Protein AF-0000000069581611 (afdb_homodimer)

Secondary structure (DSSP, 8-state):
--HHHHHHHHHHHHHHHHHHHHHHS-HHHHHHHHHHHHHHHHHHHHHHHHHHHHS---HHHHHHHHHHHHHHHHHHHHHHHGGGTSS-HHHHT-HHHHHHHHHHHHHHHHHHHHHHHHHHH--/--HHHHHHHHHHHHHHHHHHHHHHS-HHHHHHHHHHHHHHHHHHHHHHHHHHHHS---HHHHHHHHHHHHHHHHHHHHHHHGGGTSS-HHHHT-HHHHHHHHHHHHHHHHHHHHHHHHHHHT-

pLDDT: mean 90.01, std 9.22, range [54.91, 97.5]

InterPro domains:
  IPR014772 Mammalian uncoordinated homology 13, domain 2 [PS51259] (4-118)

Nearest PDB structures (foldseek):
  5k7v-assembly1_B  TM=4.527E-01  e=2.087E+00  synthetic construct
  2lk4-assembly1_A  TM=3.881E-01  e=4.281E+00  Homo sapiens
  3u3f-assembly2_B  TM=3.923E-01  e=9.279E+00  Homo sapiens
  5k7v-assembly1_B  TM=4.530E-01  e=2.087E+00  synthetic construct
  2lk4-assembly1_A  TM=3.880E-01  e=4.281E+00  Homo sapiens

Solvent-accessible surf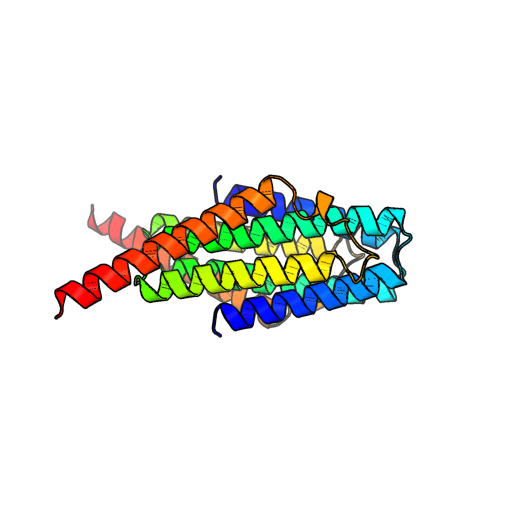ace area (backbone atoms only — not comparable to full-atom values): 13534 Å² total; per-residue (Å²): 132,57,72,64,56,54,51,51,53,47,51,52,49,51,48,54,42,49,51,53,41,63,76,53,37,57,72,71,59,37,53,53,43,49,52,52,50,49,52,49,51,54,49,49,53,54,51,54,52,50,54,56,70,73,24,91,58,56,70,66,60,49,48,53,49,44,50,48,50,52,50,47,53,54,51,50,52,51,58,48,22,44,94,75,76,43,54,50,69,70,67,62,59,28,71,69,48,47,50,52,53,48,52,42,53,50,51,49,53,52,51,53,50,50,54,50,52,51,55,55,67,73,96,132,57,74,63,57,55,51,51,51,48,50,52,48,51,48,52,42,51,51,53,39,62,76,55,36,56,71,72,59,38,53,53,43,50,51,51,50,48,52,49,52,53,49,49,56,52,51,55,51,49,54,56,71,72,26,89,58,56,69,67,59,50,49,52,50,43,50,46,50,54,52,46,53,54,50,50,52,51,57,48,21,44,95,76,76,44,54,51,67,70,65,62,60,30,71,69,49,48,50,51,53,49,52,42,52,50,50,50,53,52,50,51,50,51,53,50,54,51,55,56,65,74,95

Organism: Araneus ventricosus (NCBI:txid182803)

Structure (mmCIF, N/CA/C/O backbone):
data_AF-0000000069581611-model_v1
#
loop_
_entity.id
_entity.type
_entity.pdbx_description
1 polymer 'MHD2 domain-containing protein'
#
loop_
_atom_site.group_PDB
_atom_site.id
_atom_site.type_symbol
_atom_site.label_atom_id
_atom_site.label_alt_id
_atom_site.label_comp_id
_atom_site.label_asym_id
_atom_site.label_entity_id
_atom_site.label_seq_id
_atom_site.pdbx_PDB_ins_code
_atom_site.Cartn_x
_atom_site.Cartn_y
_atom_site.Cartn_z
_atom_site.occupancy
_atom_site.B_iso_or_equiv
_atom_site.auth_seq_id
_atom_site.auth_comp_id
_atom_site.auth_asym_id
_atom_site.auth_atom_id
_atom_site.pdbx_PDB_model_num
ATOM 1 N N . MET A 1 1 ? -4.758 1.227 15.242 1 57.47 1 MET A N 1
ATOM 2 C CA . MET A 1 1 ? -3.424 0.629 15.258 1 57.47 1 MET A CA 1
ATOM 3 C C . MET A 1 1 ? -2.371 1.636 14.805 1 57.47 1 MET A C 1
ATOM 5 O O . MET A 1 1 ? -2.65 2.508 13.984 1 57.47 1 MET A O 1
ATOM 9 N N . SER A 1 2 ? -1.133 1.494 15.453 1 74.81 2 SER A N 1
ATOM 10 C CA . SER A 1 2 ? -0.04 2.387 15.086 1 74.81 2 SER A CA 1
ATOM 11 C C . SER A 1 2 ? 0.41 2.146 13.648 1 74.81 2 SER A C 1
ATOM 13 O O . SER A 1 2 ? 0.177 1.07 13.094 1 74.81 2 SER A O 1
ATOM 15 N N . SER A 1 3 ? 0.816 3.131 12.961 1 77.12 3 SER A N 1
ATOM 16 C CA . SER A 1 3 ? 1.35 3.027 11.602 1 77.12 3 SER A CA 1
ATOM 17 C C . SER A 1 3 ? 2.41 1.938 11.508 1 77.12 3 SER A C 1
ATOM 19 O O . SER A 1 3 ? 2.484 1.221 10.508 1 77.12 3 SER A O 1
ATOM 21 N N . SER A 1 4 ? 3.17 1.689 12.555 1 80.5 4 SER A N 1
ATOM 22 C CA . SER A 1 4 ? 4.234 0.69 12.578 1 80.5 4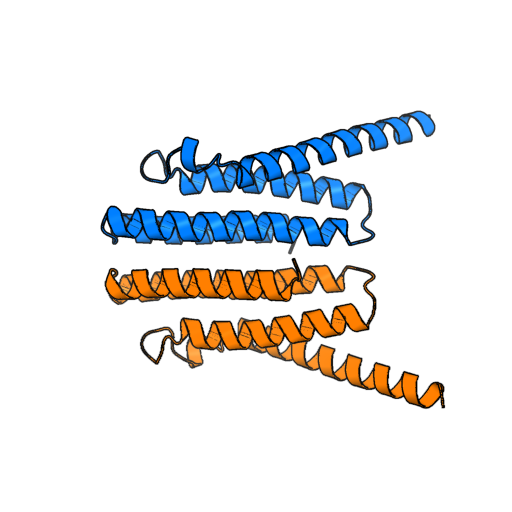 SER A CA 1
ATOM 23 C C . SER A 1 4 ? 3.662 -0.724 12.578 1 80.5 4 SER A C 1
ATOM 25 O O . SER A 1 4 ? 4.215 -1.622 11.938 1 80.5 4 SER A O 1
ATOM 27 N N . THR A 1 5 ? 2.627 -0.857 13.273 1 85.81 5 THR A N 1
ATOM 28 C CA . THR A 1 5 ? 2.014 -2.178 13.344 1 85.81 5 THR A CA 1
ATOM 29 C C . THR A 1 5 ? 1.379 -2.555 12.008 1 85.81 5 THR A C 1
ATOM 31 O O . THR A 1 5 ? 1.479 -3.703 11.57 1 85.81 5 THR A O 1
ATOM 34 N N . VAL A 1 6 ? 0.791 -1.575 11.352 1 89.88 6 VAL A N 1
ATOM 35 C CA . VAL A 1 6 ? 0.156 -1.8 10.055 1 89.88 6 VAL A CA 1
ATOM 36 C C . VAL A 1 6 ? 1.211 -2.199 9.023 1 89.88 6 VAL A C 1
ATOM 38 O O . VAL A 1 6 ? 1.004 -3.133 8.242 1 89.88 6 VAL A O 1
ATOM 41 N N . ILE A 1 7 ? 2.342 -1.558 9.094 1 91.62 7 ILE A N 1
ATOM 42 C CA . ILE A 1 7 ? 3.426 -1.819 8.156 1 91.62 7 ILE A CA 1
ATOM 43 C C . ILE A 1 7 ? 4.016 -3.201 8.414 1 91.62 7 ILE A C 1
ATOM 45 O O . ILE A 1 7 ? 4.305 -3.951 7.48 1 91.62 7 ILE A O 1
ATOM 49 N N . ALA A 1 8 ? 4.191 -3.516 9.68 1 93 8 ALA A N 1
ATOM 50 C CA . ALA A 1 8 ? 4.719 -4.828 10.047 1 93 8 ALA A CA 1
ATOM 51 C C . ALA A 1 8 ? 3.801 -5.945 9.555 1 93 8 ALA A C 1
ATOM 53 O O . ALA A 1 8 ? 4.273 -6.961 9.039 1 93 8 ALA A O 1
ATOM 54 N N . GLU A 1 9 ? 2.527 -5.742 9.742 1 94.12 9 GLU A N 1
ATOM 55 C CA . GLU A 1 9 ? 1.545 -6.715 9.273 1 94.12 9 GLU A CA 1
ATOM 56 C C . GLU A 1 9 ? 1.583 -6.852 7.754 1 94.12 9 GLU A C 1
ATOM 58 O O . GLU A 1 9 ? 1.525 -7.965 7.223 1 94.12 9 GLU A O 1
ATOM 63 N N . ALA A 1 10 ? 1.701 -5.758 7.07 1 95 10 ALA A N 1
ATOM 64 C CA . ALA A 1 10 ? 1.794 -5.77 5.613 1 95 10 ALA A CA 1
ATOM 65 C C . ALA A 1 10 ? 3.035 -6.527 5.148 1 95 10 ALA A C 1
ATOM 67 O O . ALA A 1 10 ? 2.961 -7.352 4.234 1 95 10 ALA A O 1
ATOM 68 N N . CYS A 1 11 ? 4.145 -6.363 5.805 1 94.88 11 CYS A N 1
ATOM 69 C CA . CYS A 1 11 ? 5.387 -7.059 5.48 1 94.88 11 CYS A CA 1
ATOM 70 C C . CYS A 1 11 ? 5.234 -8.562 5.672 1 94.88 11 CYS A C 1
ATOM 72 O O . CYS A 1 11 ? 5.73 -9.344 4.863 1 94.88 11 CYS A O 1
ATOM 74 N N . ALA A 1 12 ? 4.516 -8.898 6.715 1 95.88 12 ALA A N 1
ATOM 75 C CA . ALA A 1 12 ? 4.297 -10.312 6.992 1 95.88 12 ALA A CA 1
ATOM 76 C C . ALA A 1 12 ? 3.469 -10.969 5.891 1 95.88 12 ALA A C 1
ATOM 78 O O . ALA A 1 12 ? 3.742 -12.102 5.488 1 95.88 12 ALA A O 1
ATOM 79 N N . TYR A 1 13 ? 2.477 -10.281 5.449 1 95.56 13 TYR A N 1
ATOM 80 C CA . TYR A 1 13 ? 1.665 -10.797 4.352 1 95.56 13 TYR A CA 1
ATOM 81 C C . TYR A 1 13 ? 2.492 -10.93 3.078 1 95.56 13 TYR A C 1
ATOM 83 O O . TYR A 1 13 ? 2.377 -11.922 2.357 1 95.56 13 TYR A O 1
ATOM 91 N N . ILE A 1 14 ? 3.297 -9.945 2.807 1 97.06 14 ILE A N 1
ATOM 92 C CA . ILE A 1 14 ? 4.141 -9.977 1.618 1 97.06 14 ILE A CA 1
ATOM 93 C C . ILE A 1 14 ? 5.09 -11.172 1.694 1 97.06 14 ILE A C 1
ATOM 95 O O . ILE A 1 14 ? 5.246 -11.914 0.721 1 97.06 14 ILE A O 1
ATOM 99 N N . GLU A 1 15 ? 5.613 -11.328 2.852 1 96 15 GLU A N 1
ATOM 100 C CA . GLU A 1 15 ? 6.535 -12.445 3.039 1 96 15 GLU A CA 1
ATOM 101 C C . GLU A 1 15 ? 5.848 -13.781 2.777 1 96 15 GLU A C 1
ATOM 103 O O . GLU A 1 15 ? 6.422 -14.664 2.139 1 96 15 GLU A O 1
ATOM 108 N N . LYS A 1 16 ? 4.695 -13.977 3.266 1 95.81 16 LYS A N 1
ATOM 109 C CA . LYS A 1 16 ? 3.93 -15.203 3.051 1 95.81 16 LYS A CA 1
ATOM 110 C C . LYS A 1 16 ? 3.617 -15.398 1.569 1 95.81 16 LYS A C 1
ATOM 112 O O . LYS A 1 16 ? 3.729 -16.516 1.051 1 95.81 16 LYS A O 1
ATOM 117 N N . ILE A 1 17 ? 3.234 -14.398 0.906 1 96.62 17 ILE A N 1
ATOM 118 C CA . ILE A 1 17 ? 2.939 -14.445 -0.522 1 96.62 17 ILE A CA 1
ATOM 119 C C . ILE A 1 17 ? 4.184 -14.883 -1.293 1 96.62 17 ILE A C 1
ATOM 121 O O . ILE A 1 17 ? 4.125 -15.812 -2.104 1 96.62 17 ILE A O 1
ATOM 125 N N . LEU A 1 18 ? 5.301 -14.266 -0.97 1 96.12 18 LEU A N 1
ATOM 126 C CA . LEU A 1 18 ? 6.531 -14.555 -1.697 1 96.12 18 LEU A CA 1
ATOM 127 C C . LEU A 1 18 ? 6.977 -15.992 -1.467 1 96.12 18 LEU A C 1
ATOM 129 O O . LEU A 1 18 ? 7.535 -16.625 -2.367 1 96.12 18 LEU A O 1
ATOM 133 N N . GLU A 1 19 ? 6.723 -16.422 -0.279 1 95.44 19 GLU A N 1
ATOM 134 C CA . GLU A 1 19 ? 7.035 -17.828 0.007 1 95.44 19 GLU A CA 1
ATOM 135 C C . GLU A 1 19 ? 6.223 -18.766 -0.879 1 95.44 19 GLU A C 1
ATOM 137 O O . GLU A 1 19 ? 6.77 -19.703 -1.455 1 95.44 19 GLU A O 1
ATOM 142 N N . ILE A 1 20 ? 4.965 -18.547 -0.972 1 96.81 20 ILE A N 1
ATOM 143 C CA . ILE A 1 20 ? 4.09 -19.375 -1.798 1 96.81 20 ILE A CA 1
ATOM 144 C C . ILE A 1 20 ? 4.512 -19.266 -3.262 1 96.81 20 ILE A C 1
ATOM 146 O O . ILE A 1 20 ? 4.57 -20.281 -3.973 1 96.81 20 ILE A O 1
ATOM 150 N N . LEU A 1 21 ? 4.812 -18.062 -3.701 1 96.62 21 LEU A N 1
ATOM 151 C CA . LEU A 1 21 ? 5.211 -17.844 -5.086 1 96.62 21 LEU A CA 1
ATOM 152 C C . LEU A 1 21 ? 6.516 -18.578 -5.402 1 96.62 21 LEU A C 1
ATOM 154 O O . LEU A 1 21 ? 6.641 -19.203 -6.453 1 96.62 21 LEU A O 1
ATOM 158 N N . TYR A 1 22 ? 7.398 -18.484 -4.484 1 94.94 22 TYR A N 1
ATOM 159 C CA . TYR A 1 22 ? 8.688 -19.141 -4.664 1 94.94 22 TYR A CA 1
ATOM 160 C C . TYR A 1 22 ? 8.523 -20.641 -4.824 1 94.94 22 TYR A C 1
ATOM 162 O O . TYR A 1 22 ? 9.195 -21.266 -5.652 1 94.94 22 TYR A O 1
ATOM 170 N N . LEU A 1 23 ? 7.66 -21.266 -4.133 1 94.94 23 LEU A N 1
ATOM 171 C CA . LEU A 1 23 ? 7.48 -22.703 -4.105 1 94.94 23 LEU A CA 1
ATOM 172 C C . LEU A 1 23 ? 6.668 -23.172 -5.312 1 94.94 23 LEU A C 1
ATOM 174 O O . LEU A 1 23 ? 6.77 -24.344 -5.719 1 94.94 23 LEU A O 1
ATOM 178 N N . ASN A 1 24 ? 5.922 -22.234 -5.965 1 95 24 ASN A N 1
ATOM 179 C CA . ASN A 1 24 ? 4.922 -22.734 -6.906 1 95 24 ASN A CA 1
ATOM 180 C C . ASN A 1 24 ? 5.129 -22.156 -8.297 1 95 24 ASN A C 1
ATOM 182 O O . ASN A 1 24 ? 4.586 -22.672 -9.281 1 95 24 ASN A O 1
ATOM 186 N N . LEU A 1 25 ? 5.84 -21.094 -8.422 1 94.69 25 LEU A N 1
ATOM 187 C CA . LEU A 1 25 ? 6.082 -20.484 -9.727 1 94.69 25 LEU A CA 1
ATOM 188 C C . LEU A 1 25 ? 7.406 -20.953 -10.312 1 94.69 25 LEU A C 1
ATOM 190 O O . LEU A 1 25 ? 8.344 -21.266 -9.57 1 94.69 25 LEU A O 1
ATOM 194 N N . LYS A 1 26 ? 7.418 -21.094 -11.633 1 95.38 26 LYS A N 1
ATOM 195 C CA . LYS A 1 26 ? 8.711 -21.203 -12.297 1 95.38 26 LYS A CA 1
ATOM 196 C C . LYS A 1 26 ? 9.57 -19.953 -12.055 1 95.38 26 LYS A C 1
ATOM 198 O O . LYS A 1 26 ? 9.039 -18.875 -11.828 1 95.38 26 LYS A O 1
ATOM 203 N N . ALA A 1 27 ? 10.898 -20.047 -12.148 1 93.56 27 ALA A N 1
ATOM 204 C CA . ALA A 1 27 ? 11.852 -19 -11.82 1 93.56 27 ALA A CA 1
ATOM 205 C C . ALA A 1 27 ? 11.578 -17.734 -12.648 1 93.56 27 ALA A C 1
ATOM 207 O O . ALA A 1 27 ? 11.57 -16.625 -12.125 1 93.56 27 ALA A O 1
ATOM 208 N N . GLU A 1 28 ? 11.297 -17.953 -13.922 1 94.69 28 GLU A N 1
ATOM 209 C CA . GLU A 1 28 ? 11.078 -16.828 -14.805 1 94.69 28 GLU A CA 1
ATOM 210 C C . GLU A 1 28 ? 9.852 -16.016 -14.383 1 94.69 28 GLU A C 1
ATOM 212 O O . GLU A 1 28 ? 9.906 -14.797 -14.273 1 94.69 28 GLU A O 1
ATOM 217 N N . ALA A 1 29 ? 8.727 -16.688 -14.109 1 94.56 29 ALA A N 1
ATOM 218 C CA . ALA A 1 29 ? 7.492 -16.031 -13.68 1 94.56 29 ALA A CA 1
ATOM 219 C C . ALA A 1 29 ? 7.648 -15.422 -12.289 1 94.56 29 ALA A C 1
ATOM 221 O O . ALA A 1 29 ? 7.141 -14.328 -12.023 1 94.56 29 ALA A O 1
ATOM 222 N N . PHE A 1 30 ? 8.383 -16.125 -11.445 1 96.56 30 PHE A N 1
ATOM 223 C CA . PHE A 1 30 ? 8.648 -15.641 -10.094 1 96.56 30 PHE A CA 1
ATOM 224 C C . PHE A 1 30 ? 9.383 -14.305 -10.133 1 96.56 30 PHE A C 1
ATOM 226 O O . PHE A 1 30 ? 8.977 -13.352 -9.461 1 96.56 30 PHE A O 1
ATOM 233 N N . TYR A 1 31 ? 10.375 -14.148 -10.945 1 95.62 31 TYR A N 1
ATOM 234 C CA . TYR A 1 31 ? 11.172 -12.922 -11.016 1 95.62 31 TYR A CA 1
ATOM 235 C C . TYR A 1 31 ? 10.344 -11.773 -11.586 1 95.62 31 TYR A C 1
ATOM 237 O O . TYR A 1 31 ? 10.469 -10.633 -11.141 1 95.62 31 TYR A O 1
ATOM 245 N N . ILE A 1 32 ? 9.508 -12.078 -12.484 1 96 32 ILE A N 1
ATOM 246 C CA . ILE A 1 32 ? 8.656 -11.055 -13.062 1 96 32 ILE A CA 1
ATOM 247 C C . ILE A 1 32 ? 7.699 -10.516 -12 1 96 32 ILE A C 1
ATOM 249 O O . ILE A 1 32 ? 7.578 -9.305 -11.82 1 96 32 ILE A O 1
ATOM 253 N N . VAL A 1 33 ? 7.086 -11.43 -11.32 1 96.75 33 VAL A N 1
ATOM 254 C CA . VAL A 1 33 ? 6.133 -11.047 -10.281 1 96.75 33 VAL A CA 1
ATOM 255 C C . VAL A 1 33 ? 6.859 -10.305 -9.164 1 96.75 33 VAL A C 1
ATOM 257 O O . VAL A 1 33 ? 6.375 -9.281 -8.664 1 96.75 33 VAL A O 1
ATOM 260 N N . LEU A 1 34 ? 8.047 -10.781 -8.836 1 96.62 34 LEU A N 1
ATOM 261 C CA . LEU A 1 34 ? 8.836 -10.156 -7.777 1 96.62 34 LEU A CA 1
ATOM 262 C C . LEU A 1 34 ? 9.172 -8.711 -8.133 1 96.62 34 LEU A C 1
ATOM 264 O O . LEU A 1 34 ? 9.102 -7.824 -7.277 1 96.62 34 LEU A O 1
ATOM 268 N N . ARG A 1 35 ? 9.492 -8.516 -9.312 1 96.12 35 ARG A N 1
ATOM 269 C CA . ARG A 1 35 ? 9.828 -7.168 -9.766 1 96.12 35 ARG A CA 1
ATOM 270 C C . ARG A 1 35 ? 8.617 -6.246 -9.703 1 96.12 35 ARG A C 1
ATOM 272 O O . ARG A 1 35 ? 8.727 -5.094 -9.273 1 96.12 35 ARG A O 1
ATOM 279 N N . HIS A 1 36 ? 7.477 -6.715 -10.109 1 95.94 36 HIS A N 1
ATOM 280 C CA . HIS A 1 36 ? 6.254 -5.918 -10.062 1 95.94 36 HIS A CA 1
ATOM 281 C C . HIS A 1 36 ? 5.84 -5.625 -8.625 1 95.94 36 HIS A C 1
ATOM 283 O O . HIS A 1 36 ? 5.422 -4.508 -8.312 1 95.94 36 HIS A O 1
ATOM 289 N N . ILE A 1 37 ? 5.941 -6.559 -7.762 1 97.5 37 ILE A N 1
ATOM 290 C CA . ILE A 1 37 ? 5.59 -6.363 -6.359 1 97.5 37 ILE A CA 1
ATOM 291 C C . ILE A 1 37 ? 6.562 -5.375 -5.719 1 97.5 37 ILE A C 1
ATOM 293 O O . ILE A 1 37 ? 6.156 -4.523 -4.926 1 97.5 37 ILE A O 1
ATOM 297 N N . TRP A 1 38 ? 7.863 -5.492 -6.066 1 96.94 38 TRP A N 1
ATOM 298 C CA . TRP A 1 38 ? 8.875 -4.594 -5.523 1 96.94 38 TRP A CA 1
ATOM 299 C C . TRP A 1 38 ? 8.57 -3.145 -5.891 1 96.94 38 TRP A C 1
ATOM 301 O O . TRP A 1 38 ? 8.625 -2.256 -5.039 1 96.94 38 TRP A O 1
ATOM 311 N N . ILE A 1 39 ? 8.203 -2.928 -7.027 1 95.19 39 ILE A N 1
ATOM 312 C CA . ILE A 1 39 ? 7.863 -1.586 -7.488 1 95.19 39 ILE A CA 1
ATOM 313 C C . ILE A 1 39 ? 6.652 -1.064 -6.719 1 95.19 39 ILE A C 1
ATOM 315 O O . ILE A 1 39 ? 6.645 0.081 -6.262 1 95.19 39 ILE A O 1
ATOM 319 N N . LEU A 1 40 ? 5.672 -1.883 -6.574 1 95.56 40 LEU A N 1
ATOM 320 C CA . LEU A 1 40 ? 4.473 -1.524 -5.828 1 95.56 40 LEU A CA 1
ATOM 321 C C . LEU A 1 40 ? 4.812 -1.2 -4.375 1 95.56 40 LEU A C 1
ATOM 323 O O . LEU A 1 40 ? 4.316 -0.216 -3.822 1 95.56 40 LEU A O 1
ATOM 327 N N . ALA A 1 41 ? 5.664 -1.992 -3.775 1 96.44 41 ALA A N 1
ATOM 328 C CA . ALA A 1 41 ? 6.031 -1.829 -2.371 1 96.44 41 ALA A CA 1
ATOM 329 C C . ALA A 1 41 ? 6.777 -0.518 -2.148 1 96.44 41 ALA A C 1
ATOM 331 O O . ALA A 1 41 ? 6.449 0.245 -1.236 1 96.44 41 ALA A O 1
ATOM 332 N N . ILE A 1 42 ? 7.719 -0.197 -3.037 1 95.81 42 ILE A N 1
ATOM 333 C CA . ILE A 1 42 ? 8.523 1.014 -2.904 1 95.81 42 ILE A CA 1
ATOM 334 C C . ILE A 1 42 ? 7.648 2.242 -3.145 1 95.81 42 ILE A C 1
ATOM 336 O O . ILE A 1 42 ? 7.746 3.234 -2.42 1 95.81 42 ILE A O 1
ATOM 340 N N . SER A 1 43 ? 6.812 2.115 -4.105 1 94 43 SER A N 1
ATOM 341 C CA . SER A 1 43 ? 5.891 3.205 -4.402 1 94 43 SER A CA 1
ATOM 342 C C . SER A 1 43 ? 4.953 3.473 -3.229 1 94 43 SER A C 1
ATOM 344 O O . SER A 1 43 ? 4.664 4.629 -2.91 1 94 43 SER A O 1
ATOM 346 N N . SER A 1 44 ? 4.473 2.432 -2.627 1 93.94 44 SER A N 1
ATOM 347 C CA . SER A 1 44 ? 3.57 2.564 -1.486 1 93.94 44 SER A CA 1
ATOM 348 C C . SER A 1 44 ? 4.262 3.248 -0.312 1 93.94 44 SER A C 1
ATOM 350 O O . SER A 1 44 ? 3.668 4.094 0.358 1 93.94 44 SER A O 1
ATOM 352 N N . VAL A 1 45 ? 5.496 2.896 -0.054 1 94.56 45 VAL A N 1
ATOM 353 C CA . VAL A 1 45 ? 6.266 3.518 1.021 1 94.56 45 VAL A CA 1
ATOM 354 C C . VAL A 1 45 ? 6.488 4.996 0.71 1 94.56 45 VAL A C 1
ATOM 356 O O . VAL A 1 45 ? 6.305 5.855 1.577 1 94.56 45 VAL A O 1
ATOM 359 N N . LYS A 1 46 ? 6.828 5.262 -0.507 1 92.75 46 LYS A N 1
ATOM 360 C CA . LYS A 1 46 ? 7.051 6.637 -0.948 1 92.75 46 LYS A CA 1
ATOM 361 C C . LYS A 1 46 ? 5.789 7.477 -0.79 1 92.75 46 LYS A C 1
ATOM 363 O O . LYS A 1 46 ? 5.84 8.594 -0.264 1 92.75 46 LYS A O 1
ATOM 368 N N . HIS A 1 47 ? 4.75 6.902 -1.234 1 90.81 47 HIS A N 1
ATOM 369 C CA . HIS A 1 47 ? 3.479 7.617 -1.177 1 90.81 47 HIS A CA 1
ATOM 370 C C . HIS A 1 47 ? 3.035 7.836 0.265 1 90.81 47 HIS A C 1
ATOM 372 O O . HIS A 1 47 ? 2.525 8.906 0.607 1 90.81 47 HIS A O 1
ATOM 378 N N . GLY A 1 48 ? 3.172 6.914 1.089 1 89.75 48 GLY A N 1
ATOM 379 C CA . GLY A 1 48 ? 2.84 7.047 2.498 1 89.75 48 GLY A CA 1
ATOM 380 C C . GLY A 1 48 ? 3.605 8.156 3.191 1 89.75 48 GLY 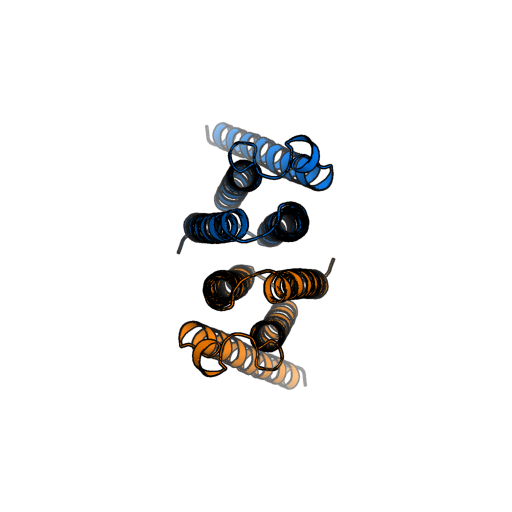A C 1
ATOM 381 O O . GLY A 1 48 ? 3.033 8.914 3.979 1 89.75 48 GLY A O 1
ATOM 382 N N . LEU A 1 49 ? 4.789 8.266 2.873 1 89.62 49 LEU A N 1
ATOM 383 C CA . LEU A 1 49 ? 5.621 9.32 3.443 1 89.62 49 LEU A CA 1
ATOM 384 C C . LEU A 1 49 ? 5.16 10.695 2.961 1 89.62 49 LEU A C 1
ATOM 386 O O . LEU A 1 49 ? 5.25 11.672 3.699 1 89.62 49 LEU A O 1
ATOM 390 N N . GLY A 1 50 ? 4.766 10.703 1.752 1 88.06 50 GLY A N 1
ATOM 391 C CA . GLY A 1 50 ? 4.273 11.953 1.191 1 88.06 50 GLY A CA 1
ATOM 392 C C . GLY A 1 50 ? 3.076 12.508 1.939 1 88.06 50 GLY A C 1
ATOM 393 O O . GLY A 1 50 ? 2.957 13.727 2.115 1 88.06 50 GLY A O 1
ATOM 394 N N . TYR A 1 51 ? 2.26 11.664 2.404 1 83.44 51 TYR A N 1
ATOM 395 C CA . TYR A 1 51 ? 1.093 12.094 3.166 1 83.44 51 TYR A CA 1
ATOM 396 C C . TYR A 1 51 ? 1.508 12.758 4.473 1 83.44 51 TYR A C 1
ATOM 398 O O . TYR A 1 51 ? 0.931 13.773 4.867 1 83.44 51 TYR A O 1
ATOM 406 N N . TYR A 1 52 ? 2.486 12.242 5.074 1 79.19 52 TYR A N 1
ATOM 407 C CA . TYR A 1 52 ? 2.957 12.805 6.336 1 79.19 52 TYR A CA 1
ATOM 408 C C . TYR A 1 52 ? 3.545 14.195 6.125 1 79.19 52 TYR A C 1
ATOM 410 O O . TYR A 1 52 ? 3.408 15.07 6.984 1 79.19 52 TYR A O 1
ATOM 418 N N . LYS A 1 53 ? 4.188 14.359 5.043 1 77.44 53 LYS A N 1
ATOM 419 C CA . LYS A 1 53 ? 4.816 15.641 4.734 1 77.44 53 LYS A CA 1
ATOM 420 C C . LYS A 1 53 ? 3.771 16.734 4.535 1 77.44 53 LYS A C 1
ATOM 422 O O . LYS A 1 53 ? 4.02 17.906 4.84 1 77.44 53 LYS A O 1
ATOM 427 N N . ARG A 1 54 ? 2.686 16.328 4.062 1 77.81 54 ARG A N 1
ATOM 428 C CA . ARG A 1 54 ? 1.624 17.281 3.75 1 77.81 54 ARG A CA 1
ATOM 429 C C . ARG A 1 54 ? 0.809 17.609 4.992 1 77.81 54 ARG A C 1
ATOM 431 O O . ARG A 1 54 ? 0.179 18.672 5.059 1 77.81 54 ARG A O 1
ATOM 438 N N . CYS A 1 55 ? 0.987 16.891 6.039 1 76.88 55 CYS A N 1
ATOM 439 C CA . CYS A 1 55 ? 0.178 17.062 7.238 1 76.88 55 CYS A CA 1
ATOM 440 C C . CYS A 1 55 ? 0.914 17.906 8.281 1 76.88 55 CYS A C 1
ATOM 442 O O . CYS A 1 55 ? 2.145 17.875 8.344 1 76.88 55 CYS A O 1
ATOM 444 N N . SER A 1 56 ? 0.24 18.844 8.82 1 70.56 56 SER A N 1
ATOM 445 C CA . SER A 1 56 ? 0.773 19.594 9.953 1 70.56 56 SER A CA 1
ATOM 446 C C . SER A 1 56 ? 0.983 18.688 11.164 1 70.56 56 SER A C 1
ATOM 448 O O . SER A 1 56 ? 0.131 18.625 12.055 1 70.56 56 SER A O 1
ATOM 450 N N . PHE A 1 57 ? 1.859 17.812 11.047 1 70.56 57 PHE A N 1
ATOM 451 C CA . PHE A 1 57 ? 2.117 16.891 12.148 1 70.56 57 PHE A CA 1
ATOM 452 C C . PHE A 1 57 ? 3.207 17.438 13.062 1 70.56 57 PHE A C 1
ATOM 454 O O . PHE A 1 57 ? 4.07 18.203 12.625 1 70.56 57 PHE A O 1
ATOM 461 N N . LEU A 1 58 ? 3.045 17.156 14.273 1 75.62 58 LEU A N 1
ATOM 462 C CA . LEU A 1 58 ? 4.102 17.469 15.234 1 75.62 58 LEU A CA 1
ATOM 463 C C . LEU A 1 58 ? 5.438 16.891 14.781 1 75.62 58 LEU A C 1
ATOM 465 O O . LEU A 1 58 ? 5.48 15.812 14.188 1 75.62 58 LEU A O 1
ATOM 469 N N . ILE A 1 59 ? 6.488 17.547 15.062 1 78.25 59 ILE A N 1
ATOM 470 C CA . ILE A 1 59 ? 7.84 17.203 14.641 1 78.25 59 ILE A CA 1
ATOM 471 C C . ILE A 1 59 ? 8.156 15.773 15.062 1 78.25 59 ILE A C 1
ATOM 473 O O . ILE A 1 59 ? 8.75 15.008 14.297 1 78.25 59 ILE A O 1
ATOM 477 N N . PHE A 1 60 ? 7.762 15.359 16.25 1 79.75 60 PHE A N 1
ATOM 478 C CA . PHE A 1 60 ? 8.07 14.023 16.75 1 79.75 60 PHE A CA 1
ATOM 479 C C . PHE A 1 60 ? 7.32 12.961 15.961 1 79.75 60 PHE A C 1
ATOM 481 O O . PHE A 1 60 ? 7.859 11.883 15.688 1 79.75 60 PHE A O 1
ATOM 488 N N . ARG A 1 61 ? 6.145 13.258 15.617 1 83.31 61 ARG A N 1
ATOM 489 C CA . ARG A 1 61 ? 5.359 12.312 14.836 1 83.31 61 ARG A CA 1
ATOM 490 C C . ARG A 1 61 ? 5.945 12.148 13.438 1 83.31 61 ARG A C 1
ATOM 492 O O . ARG A 1 61 ? 5.938 11.047 12.883 1 83.31 61 ARG A O 1
ATOM 499 N N . ARG A 1 62 ? 6.5 13.164 12.969 1 86 62 ARG A N 1
ATOM 500 C CA . ARG A 1 62 ? 7.16 13.102 11.664 1 86 62 ARG A CA 1
ATOM 501 C C . ARG A 1 62 ? 8.43 12.266 11.734 1 86 62 ARG A C 1
ATOM 503 O O . ARG A 1 62 ? 8.672 11.414 10.875 1 86 62 ARG A O 1
ATOM 510 N N . LYS A 1 63 ? 9.156 12.508 12.766 1 88.56 63 LYS A N 1
ATOM 511 C CA . LYS A 1 63 ? 10.383 11.742 12.961 1 88.56 63 LYS A CA 1
ATOM 512 C C . LYS A 1 63 ? 10.086 10.25 13.07 1 88.56 63 LYS A C 1
ATOM 514 O O . LYS A 1 63 ? 10.75 9.43 12.43 1 88.56 63 LYS A O 1
ATOM 519 N N . THR A 1 64 ? 9.094 9.906 13.828 1 89.25 64 THR A N 1
ATOM 520 C CA . THR A 1 64 ? 8.695 8.516 14.008 1 89.25 64 THR A CA 1
ATOM 521 C C . THR A 1 64 ? 8.281 7.891 12.688 1 89.25 64 THR A C 1
ATOM 523 O O . THR A 1 64 ? 8.617 6.738 12.398 1 89.25 64 THR A O 1
ATOM 526 N N . ALA A 1 65 ? 7.625 8.602 11.852 1 89.31 65 ALA A N 1
ATOM 527 C CA . ALA A 1 65 ? 7.168 8.109 10.555 1 89.31 65 ALA A CA 1
ATOM 528 C C . ALA A 1 65 ? 8.344 7.852 9.617 1 89.31 65 ALA A C 1
ATOM 530 O O . ALA A 1 65 ? 8.375 6.848 8.906 1 89.31 65 ALA A O 1
ATOM 531 N N . PHE A 1 66 ? 9.312 8.727 9.688 1 92.62 66 PHE A N 1
ATOM 532 C CA . PHE A 1 66 ? 10.492 8.578 8.852 1 92.62 66 PHE A CA 1
ATOM 533 C C . PHE A 1 66 ? 11.352 7.406 9.32 1 92.62 66 PHE A C 1
ATOM 535 O O . PHE A 1 66 ? 11.883 6.656 8.5 1 92.62 66 PHE A O 1
ATOM 542 N N . VAL A 1 67 ? 11.414 7.227 10.609 1 93.81 67 VAL A N 1
ATOM 543 C CA . VAL A 1 67 ? 12.125 6.086 11.172 1 93.81 67 VAL A CA 1
ATOM 544 C C . VAL A 1 67 ? 11.438 4.789 10.758 1 93.81 67 VAL A C 1
ATOM 546 O O . VAL A 1 67 ? 12.086 3.857 10.281 1 93.81 67 VAL A O 1
ATOM 549 N N . ALA A 1 68 ? 10.188 4.781 10.867 1 93.5 68 ALA A N 1
ATOM 550 C CA . ALA A 1 68 ? 9.414 3.607 10.469 1 93.5 68 ALA A CA 1
ATOM 551 C C . ALA A 1 68 ? 9.57 3.314 8.984 1 93.5 68 ALA A C 1
ATOM 553 O O . ALA A 1 68 ? 9.688 2.154 8.578 1 93.5 68 ALA A O 1
ATOM 554 N N . ALA A 1 69 ? 9.57 4.379 8.211 1 94.75 69 ALA A N 1
ATOM 555 C CA . ALA A 1 69 ? 9.719 4.215 6.766 1 94.75 69 ALA A CA 1
ATOM 556 C C . ALA A 1 69 ? 11.078 3.627 6.418 1 94.75 69 ALA A C 1
ATOM 558 O O . ALA A 1 69 ? 11.188 2.758 5.547 1 94.75 69 ALA A O 1
ATOM 559 N N . LEU A 1 70 ? 12.133 4.062 7.109 1 96 70 LEU A N 1
ATOM 560 C CA . LEU A 1 70 ? 13.477 3.543 6.875 1 96 70 LEU A CA 1
ATOM 561 C C . LEU A 1 70 ? 13.57 2.072 7.273 1 96 70 LEU A C 1
ATOM 563 O O . LEU A 1 70 ? 14.164 1.267 6.559 1 96 70 LEU A O 1
ATOM 567 N N . GLN A 1 71 ? 13 1.771 8.375 1 96.44 71 GLN A N 1
ATOM 568 C CA . GLN A 1 71 ? 12.945 0.383 8.812 1 96.44 71 GLN A CA 1
ATOM 569 C C . GLN A 1 71 ? 12.188 -0.486 7.82 1 96.44 71 GLN A C 1
ATOM 571 O O . GLN A 1 71 ? 12.594 -1.612 7.531 1 96.44 71 GLN A O 1
ATOM 576 N N . THR A 1 72 ? 11.109 0.023 7.34 1 95.88 72 THR A N 1
ATOM 577 C CA . THR A 1 72 ? 10.305 -0.699 6.359 1 95.88 72 THR A CA 1
ATOM 578 C C . THR A 1 72 ? 11.109 -0.955 5.086 1 95.88 72 THR A C 1
ATOM 580 O O . THR A 1 72 ? 11.109 -2.068 4.559 1 95.88 72 THR A O 1
ATOM 583 N N . LEU A 1 73 ? 11.812 0.026 4.645 1 96.5 73 LEU A N 1
ATOM 584 C CA . LEU A 1 73 ? 12.633 -0.131 3.447 1 96.5 73 LEU A CA 1
ATOM 585 C C . LEU A 1 73 ? 13.672 -1.232 3.643 1 96.5 73 LEU A C 1
ATOM 587 O O . LEU A 1 73 ? 13.875 -2.064 2.754 1 96.5 73 LEU A O 1
ATOM 591 N N . THR A 1 74 ? 14.266 -1.274 4.793 1 95.44 74 THR A N 1
ATOM 592 C CA . THR A 1 74 ? 15.266 -2.289 5.109 1 95.44 74 THR A CA 1
ATOM 593 C C . THR A 1 74 ? 14.633 -3.674 5.168 1 95.44 74 THR A C 1
ATOM 595 O O . THR A 1 74 ? 15.18 -4.641 4.637 1 95.44 74 THR A O 1
ATOM 598 N N . GLN A 1 75 ? 13.531 -3.697 5.793 1 96.62 75 GLN A N 1
ATOM 599 C CA . GLN A 1 75 ? 12.82 -4.969 5.906 1 96.62 75 GLN A CA 1
ATOM 600 C C . GLN A 1 75 ? 12.391 -5.477 4.535 1 96.62 75 GLN A C 1
ATOM 602 O O . GLN A 1 75 ? 12.516 -6.668 4.242 1 96.62 75 GLN A O 1
ATOM 607 N N . LEU A 1 76 ? 11.859 -4.602 3.695 1 97.06 76 LEU A N 1
ATOM 608 C CA . LEU A 1 76 ? 11.43 -4.969 2.352 1 97.06 76 LEU A CA 1
ATOM 609 C C . LEU A 1 76 ? 12.609 -5.469 1.522 1 97.06 76 LEU A C 1
ATOM 611 O O . LEU A 1 76 ? 12.484 -6.457 0.797 1 97.06 76 LEU A O 1
ATOM 615 N N . GLN A 1 77 ? 13.727 -4.797 1.653 1 96.69 77 GLN A N 1
ATOM 616 C CA . GLN A 1 77 ? 14.93 -5.242 0.948 1 96.69 77 GLN A CA 1
ATOM 617 C C . GLN A 1 77 ? 15.273 -6.684 1.312 1 96.69 77 GLN A C 1
ATOM 619 O O . GLN A 1 77 ? 15.609 -7.488 0.439 1 96.69 77 GLN A O 1
ATOM 624 N N . GLU A 1 78 ? 15.195 -7.008 2.51 1 96.38 78 GLU A N 1
ATOM 625 C CA . GLU A 1 78 ? 15.508 -8.359 2.977 1 96.38 78 GLU A CA 1
ATOM 626 C C . GLU A 1 78 ? 14.484 -9.367 2.465 1 96.38 78 GLU A C 1
ATOM 628 O O . GLU A 1 78 ? 14.852 -10.469 2.043 1 96.38 78 GLU A O 1
ATOM 633 N N . ILE A 1 79 ? 13.258 -8.992 2.543 1 96.81 79 ILE A N 1
ATOM 634 C CA . ILE A 1 79 ? 12.18 -9.875 2.119 1 96.81 79 ILE A CA 1
ATOM 635 C C . ILE A 1 79 ? 12.336 -10.211 0.637 1 96.81 79 ILE A C 1
ATOM 637 O O . ILE A 1 79 ? 12.266 -11.375 0.245 1 96.81 79 ILE A O 1
ATOM 641 N N . PHE A 1 80 ? 12.641 -9.227 -0.153 1 97.06 80 PHE A N 1
ATOM 642 C CA . PHE A 1 80 ? 12.68 -9.43 -1.596 1 97.06 80 PHE A CA 1
ATOM 643 C C . PHE A 1 80 ? 14.016 -10.031 -2.02 1 97.06 80 PHE A C 1
ATOM 645 O O . PHE A 1 80 ? 14.141 -10.562 -3.125 1 97.06 80 PHE A O 1
ATOM 652 N N . TYR A 1 81 ? 14.969 -9.906 -1.165 1 96.06 81 TYR A N 1
ATOM 653 C CA . TYR A 1 81 ? 16.219 -10.617 -1.391 1 96.06 81 TYR A CA 1
ATOM 654 C C . TYR A 1 81 ? 16.031 -12.125 -1.236 1 96.06 81 TYR A C 1
ATOM 656 O O . TYR A 1 81 ? 16.641 -12.906 -1.967 1 96.06 81 TYR A O 1
ATOM 664 N N . CYS A 1 82 ? 15.203 -12.492 -0.331 1 94.19 82 CYS A N 1
ATOM 665 C CA . CYS A 1 82 ? 14.758 -13.859 -0.121 1 94.19 82 CYS A CA 1
ATOM 666 C C . CYS A 1 82 ? 15.953 -14.805 0.031 1 94.19 82 CYS A C 1
ATOM 668 O O . CYS A 1 82 ? 16.062 -15.797 -0.688 1 94.19 82 CYS A O 1
ATOM 670 N N . ASP A 1 83 ? 16.891 -14.531 0.904 1 91.56 83 ASP A N 1
ATOM 671 C CA . ASP A 1 83 ? 18.062 -15.328 1.227 1 91.56 83 ASP A CA 1
ATOM 672 C C . ASP A 1 83 ? 18.891 -15.633 -0.027 1 91.56 83 ASP A C 1
ATOM 674 O O . ASP A 1 83 ? 19.422 -16.734 -0.172 1 91.56 83 ASP A O 1
ATOM 678 N N . GLY A 1 84 ? 18.781 -14.859 -0.991 1 92.44 84 GLY A N 1
ATOM 679 C CA . GLY A 1 84 ? 19.562 -14.984 -2.207 1 92.44 84 GLY A CA 1
ATOM 680 C C . GLY A 1 84 ? 18.797 -15.602 -3.357 1 92.44 84 GLY A C 1
ATOM 681 O O . GLY A 1 84 ? 19.312 -15.727 -4.469 1 92.44 84 GLY A O 1
ATOM 682 N N . HIS A 1 85 ? 17.547 -15.93 -3.16 1 92.56 85 HIS A N 1
ATOM 683 C CA . HIS A 1 85 ? 16.734 -16.594 -4.184 1 92.56 85 HIS A CA 1
ATOM 684 C C . HIS A 1 85 ? 15.797 -15.602 -4.867 1 92.56 85 HIS A C 1
ATOM 686 O O . HIS A 1 85 ? 15.125 -15.953 -5.844 1 92.56 85 HIS A O 1
ATOM 692 N N . GLY A 1 86 ? 15.812 -14.32 -4.316 1 95 86 GLY A N 1
ATOM 693 C CA . GLY A 1 86 ? 14.977 -13.289 -4.902 1 95 86 GLY A CA 1
ATOM 694 C C . GLY A 1 86 ? 15.734 -12.344 -5.809 1 95 86 GLY A C 1
ATOM 695 O O . GLY A 1 86 ? 16.625 -12.766 -6.551 1 95 86 GLY A O 1
ATOM 696 N N . LEU A 1 87 ? 15.328 -11.094 -5.824 1 95.69 87 LEU A N 1
ATOM 697 C CA . LEU A 1 87 ? 16.016 -10.07 -6.609 1 95.69 87 LEU A CA 1
ATOM 698 C C . LEU A 1 87 ? 17.406 -9.797 -6.062 1 95.69 87 LEU A C 1
ATOM 700 O O . LEU A 1 87 ? 17.625 -9.867 -4.852 1 95.69 87 LEU A O 1
ATOM 704 N N . SER A 1 88 ? 18.312 -9.539 -7 1 95.88 88 SER A N 1
ATOM 705 C CA . SER A 1 88 ? 19.672 -9.219 -6.578 1 95.88 88 SER A CA 1
ATOM 706 C C . SER A 1 88 ? 19.719 -7.891 -5.828 1 95.88 88 SER A C 1
ATOM 708 O O . SER A 1 88 ? 18.828 -7.051 -5.98 1 95.88 88 SER A O 1
ATOM 710 N N . TYR A 1 89 ? 20.766 -7.68 -5.035 1 93.69 89 TYR A N 1
ATOM 711 C CA . TYR A 1 89 ? 20.953 -6.43 -4.309 1 93.69 89 TYR A CA 1
ATOM 712 C C . TYR A 1 89 ? 21.047 -5.246 -5.266 1 93.69 89 TYR A C 1
ATOM 714 O O . TYR A 1 89 ? 20.547 -4.156 -4.961 1 93.69 89 TYR A O 1
ATOM 722 N N . GLN A 1 90 ? 21.656 -5.496 -6.363 1 94.12 90 GLN A N 1
ATOM 723 C CA . GLN A 1 90 ? 21.781 -4.441 -7.363 1 94.12 90 GLN A CA 1
ATOM 724 C C . GLN A 1 90 ? 20.422 -4.02 -7.895 1 94.12 90 GLN A C 1
ATOM 726 O O . GLN A 1 90 ? 20.172 -2.83 -8.102 1 94.12 90 GLN A O 1
ATOM 731 N N . GLU A 1 91 ? 19.516 -4.961 -8.062 1 95.25 91 GLU A N 1
ATOM 732 C CA . GLU A 1 91 ? 18.172 -4.676 -8.547 1 95.2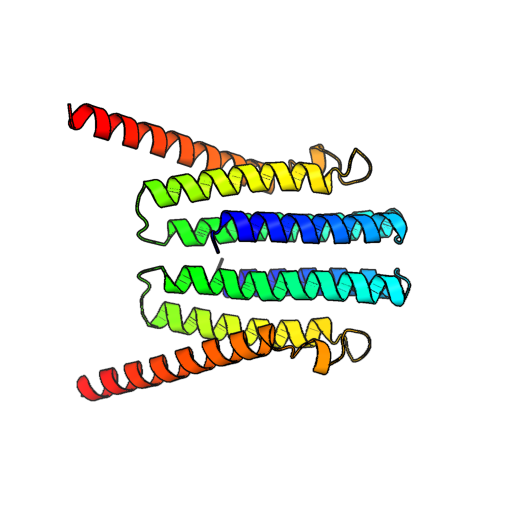5 91 GLU A CA 1
ATOM 733 C C . GLU A 1 91 ? 17.328 -4.004 -7.469 1 95.25 91 GLU A C 1
ATOM 735 O O . GLU A 1 91 ? 16.516 -3.127 -7.766 1 95.25 91 GLU A O 1
ATOM 740 N N . LEU A 1 92 ? 17.516 -4.418 -6.254 1 95.94 92 LEU A N 1
ATOM 741 C CA . LEU A 1 92 ? 16.766 -3.867 -5.125 1 95.94 92 LEU A CA 1
ATOM 742 C C . LEU A 1 92 ? 17.188 -2.428 -4.848 1 95.94 92 LEU A C 1
ATOM 744 O O . LEU A 1 92 ? 16.344 -1.589 -4.512 1 95.94 92 LEU A O 1
ATOM 748 N N . ARG A 1 93 ? 18.453 -2.195 -5.008 1 94.62 93 ARG A N 1
ATOM 749 C CA . ARG A 1 93 ? 19 -0.87 -4.734 1 94.62 93 ARG A CA 1
ATOM 750 C C . ARG A 1 93 ? 19.078 -0.036 -6.012 1 94.62 93 ARG A C 1
ATOM 752 O O . ARG A 1 93 ? 20.125 0.497 -6.348 1 94.62 93 ARG A O 1
ATOM 759 N N . ASN A 1 94 ? 17.922 -0.086 -6.719 1 92.62 94 ASN A N 1
ATOM 760 C CA . ASN A 1 94 ? 17.844 0.741 -7.918 1 92.62 94 ASN A CA 1
ATOM 761 C C . ASN A 1 94 ? 17.75 2.225 -7.57 1 92.62 94 ASN A C 1
ATOM 763 O O . ASN A 1 94 ? 17.625 2.586 -6.398 1 92.62 94 ASN A O 1
ATOM 767 N N . PRO A 1 95 ? 17.828 3.123 -8.547 1 93.06 95 PRO A N 1
ATOM 768 C CA . PRO A 1 95 ? 17.875 4.559 -8.266 1 93.06 95 PRO A CA 1
ATOM 769 C C . PRO A 1 95 ? 16.656 5.047 -7.477 1 93.06 95 PRO A C 1
ATOM 771 O O . PRO A 1 95 ? 16.797 5.926 -6.621 1 93.06 95 PRO A O 1
ATOM 774 N N . ILE A 1 96 ? 15.5 4.469 -7.754 1 91.62 96 ILE A N 1
ATOM 775 C CA . ILE A 1 96 ? 14.273 4.891 -7.078 1 91.62 96 ILE A CA 1
ATOM 776 C C . ILE A 1 96 ? 14.375 4.566 -5.59 1 91.62 96 ILE A C 1
ATOM 778 O O . ILE A 1 96 ? 14.094 5.418 -4.742 1 91.62 96 ILE A O 1
ATOM 782 N N . PHE A 1 97 ? 14.82 3.395 -5.309 1 95.62 97 PHE A N 1
ATOM 783 C CA . PHE A 1 97 ? 15.008 2.961 -3.932 1 95.62 97 PHE A CA 1
ATOM 784 C C . PHE A 1 97 ? 16.062 3.814 -3.234 1 95.62 97 PHE A C 1
ATOM 786 O O . PHE A 1 97 ? 15.852 4.277 -2.111 1 95.62 97 PHE A O 1
ATOM 793 N N . GLU A 1 98 ? 17.141 4.066 -3.861 1 96.25 98 GLU A N 1
ATOM 794 C CA . GLU A 1 98 ? 18.25 4.809 -3.271 1 96.25 98 GLU A CA 1
ATOM 795 C C . GLU A 1 98 ? 17.875 6.262 -3.018 1 96.25 98 GLU A C 1
ATOM 797 O O . GLU A 1 98 ? 18.234 6.836 -1.99 1 96.25 98 GLU A O 1
ATOM 802 N N . GLU A 1 99 ? 17.172 6.793 -3.922 1 96.12 99 GLU A N 1
ATOM 803 C CA . GLU A 1 99 ? 16.719 8.172 -3.75 1 96.12 99 GLU A CA 1
ATOM 804 C C . GLU A 1 99 ? 15.766 8.297 -2.568 1 96.12 99 GLU A C 1
ATOM 806 O O . GLU A 1 99 ? 15.875 9.234 -1.774 1 96.12 99 GLU A O 1
ATOM 811 N N . LEU A 1 100 ? 14.883 7.414 -2.523 1 96.12 100 LEU A N 1
ATOM 812 C CA . LEU A 1 100 ? 13.922 7.422 -1.424 1 96.12 100 LEU A CA 1
ATOM 813 C C . LEU A 1 100 ? 14.633 7.262 -0.083 1 96.12 100 LEU A C 1
ATOM 815 O O . LEU A 1 100 ? 14.367 8.016 0.857 1 96.12 100 LEU A O 1
ATOM 819 N N . LYS A 1 101 ? 15.539 6.297 -0.014 1 96.69 101 LYS A N 1
ATOM 820 C CA . LYS A 1 101 ? 16.297 6.047 1.203 1 96.69 101 LYS A CA 1
ATOM 821 C C . LYS A 1 101 ? 17.094 7.281 1.62 1 96.69 101 LYS A C 1
ATOM 823 O O . LYS A 1 101 ? 17.094 7.66 2.795 1 96.69 101 LYS A O 1
ATOM 828 N N . GLN A 1 102 ? 17.688 7.922 0.698 1 96.94 102 GLN A N 1
ATOM 829 C CA . GLN A 1 102 ? 18.484 9.102 0.97 1 96.94 102 GLN A CA 1
ATOM 830 C C . GLN A 1 102 ? 17.625 10.258 1.459 1 96.94 102 GLN A C 1
ATOM 832 O O . GLN A 1 102 ? 18.016 11 2.365 1 96.94 102 GLN A O 1
ATOM 837 N N . LYS A 1 103 ? 16.516 10.422 0.83 1 95.56 103 LYS A N 1
ATOM 838 C CA . LYS A 1 103 ? 15.594 11.477 1.233 1 95.56 103 LYS A CA 1
ATOM 839 C C . LYS A 1 103 ? 15.133 11.273 2.674 1 95.56 103 LYS A C 1
ATOM 841 O O . LYS A 1 103 ? 15.062 12.234 3.447 1 95.56 103 LYS A O 1
ATOM 846 N N . ILE A 1 104 ? 14.82 10.117 3.014 1 96.06 104 ILE A N 1
ATOM 847 C CA . ILE A 1 104 ? 14.359 9.789 4.359 1 96.06 104 ILE A CA 1
ATOM 848 C C . ILE A 1 104 ? 15.484 10.062 5.363 1 96.06 104 ILE A C 1
ATOM 850 O O . ILE A 1 104 ? 15.266 10.719 6.383 1 96.06 104 ILE A O 1
ATOM 854 N N . GLU A 1 105 ? 16.656 9.555 5.062 1 96.12 105 GLU A N 1
ATOM 855 C CA . GLU A 1 105 ? 17.797 9.742 5.945 1 96.12 105 GLU A CA 1
ATOM 856 C C . GLU A 1 105 ? 18.109 11.227 6.133 1 96.12 105 GLU A C 1
ATOM 858 O O . GLU A 1 105 ? 18.438 11.664 7.238 1 96.12 105 GLU A O 1
ATOM 863 N N . HIS A 1 106 ? 18.062 11.914 5.031 1 95.5 106 HIS A N 1
ATOM 864 C CA . HIS A 1 106 ? 18.312 13.352 5.082 1 95.5 106 HIS A CA 1
ATOM 865 C C . HIS A 1 106 ? 17.312 14.055 5.984 1 95.5 106 HIS A C 1
ATOM 867 O O . HIS A 1 106 ? 17.703 14.906 6.793 1 95.5 106 HIS A O 1
ATOM 873 N N . LYS A 1 107 ? 16.109 13.734 5.918 1 92 107 LYS A N 1
ATOM 874 C CA . LYS A 1 107 ? 15.055 14.336 6.742 1 92 107 LYS A CA 1
ATOM 875 C C . LYS A 1 107 ? 15.258 1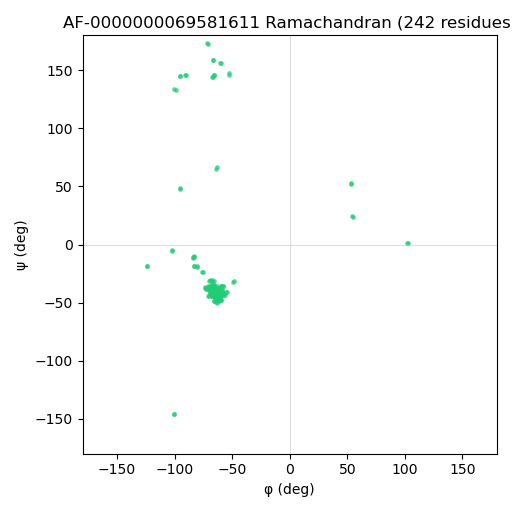3.992 8.219 1 92 107 LYS A C 1
ATOM 877 O O . LYS A 1 107 ? 15.039 14.836 9.086 1 92 107 LYS A O 1
ATOM 882 N N . LEU A 1 108 ? 15.602 12.797 8.453 1 92.88 108 LEU A N 1
ATOM 883 C CA . LEU A 1 108 ? 15.859 12.375 9.82 1 92.88 108 LEU A CA 1
ATOM 884 C C . LEU A 1 108 ? 17.016 13.156 10.422 1 92.88 108 LEU A C 1
ATOM 886 O O . LEU A 1 108 ? 16.953 13.578 11.578 1 92.88 108 LEU A O 1
ATOM 890 N N . LYS A 1 109 ? 18.016 13.359 9.641 1 92.31 109 LYS A N 1
ATOM 891 C CA . LYS A 1 109 ? 19.172 14.133 10.086 1 92.31 109 LYS A CA 1
ATOM 892 C C . LYS A 1 109 ? 18.781 15.578 10.406 1 92.31 109 LYS A C 1
ATOM 894 O O . LYS A 1 109 ? 19.203 16.125 11.422 1 92.31 109 LYS A O 1
ATOM 899 N N . ILE A 1 110 ? 18.016 16.156 9.625 1 90.19 110 ILE A N 1
ATOM 900 C CA . ILE A 1 110 ? 17.562 17.531 9.805 1 90.19 110 ILE A CA 1
ATOM 901 C C . ILE A 1 110 ? 16.703 17.641 11.07 1 90.19 110 ILE A C 1
ATOM 903 O O . ILE A 1 110 ? 16.875 18.562 11.867 1 90.19 110 ILE A O 1
ATOM 907 N N . GLN A 1 111 ? 15.883 16.703 11.234 1 86.38 111 GLN A N 1
ATOM 908 C CA . GLN A 1 111 ? 15.008 16.719 12.406 1 86.38 111 GLN A CA 1
ATOM 909 C C . GLN A 1 111 ? 15.812 16.547 13.688 1 86.38 111 GLN A C 1
ATOM 911 O O . GLN A 1 111 ? 15.477 17.141 14.719 1 86.38 111 GLN A O 1
ATOM 916 N N . ASP A 1 112 ? 16.75 15.742 13.641 1 86.19 112 ASP A N 1
ATOM 917 C CA . ASP A 1 112 ? 17.609 15.547 14.797 1 86.19 112 ASP A CA 1
ATOM 918 C C . ASP A 1 112 ? 18.344 16.844 15.156 1 86.19 112 ASP A C 1
ATOM 920 O O . ASP A 1 112 ? 18.469 17.188 16.328 1 86.19 112 ASP A O 1
ATOM 924 N N . LYS A 1 113 ? 18.719 17.547 14.195 1 86.25 113 LYS A N 1
ATOM 925 C CA . LYS A 1 113 ? 19.406 18.812 14.422 1 86.25 113 LYS A CA 1
ATOM 926 C C . LYS A 1 113 ? 18.453 19.859 14.992 1 86.25 113 LYS A C 1
ATOM 928 O O . LYS A 1 113 ? 18.828 20.609 15.898 1 86.25 113 LYS A O 1
ATOM 933 N N . THR A 1 114 ? 17.328 19.875 14.547 1 81.88 114 THR A N 1
ATOM 934 C CA . THR A 1 114 ? 16.328 20.828 15.016 1 81.88 114 THR A CA 1
ATOM 935 C C . THR A 1 114 ? 15.914 20.531 16.453 1 81.88 114 THR A C 1
ATOM 937 O O . THR A 1 114 ? 15.758 21.453 17.266 1 81.88 114 THR A O 1
ATOM 940 N N . LEU A 1 115 ? 15.734 19.297 16.734 1 74.19 115 LEU A N 1
ATOM 941 C CA . LEU A 1 115 ? 15.391 18.891 18.094 1 74.19 115 LEU A CA 1
ATOM 942 C C . LEU A 1 115 ? 16.5 19.234 19.062 1 74.19 115 LEU A C 1
ATOM 944 O O . LEU A 1 115 ? 16.25 19.672 20.188 1 74.19 115 LEU A O 1
ATOM 948 N N . LEU A 1 116 ? 17.688 19.047 18.625 1 72.62 116 LEU A N 1
ATOM 949 C CA . LEU A 1 116 ? 18.844 19.375 19.453 1 72.62 116 LEU A CA 1
ATOM 950 C C . LEU A 1 116 ? 18.938 20.891 19.672 1 72.62 116 LEU A C 1
ATOM 952 O O . LEU A 1 116 ? 19.219 21.344 20.781 1 72.62 116 LEU A O 1
ATOM 956 N N . GLN A 1 117 ? 18.703 21.625 18.609 1 75.5 117 GLN A N 1
ATOM 957 C CA . GLN A 1 117 ? 18.75 23.078 18.703 1 75.5 117 GLN A CA 1
ATOM 95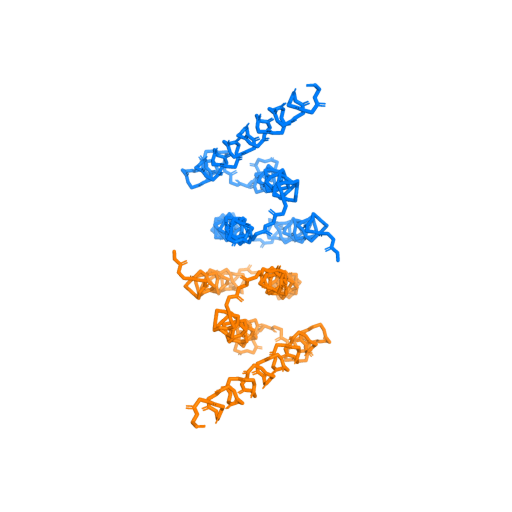8 C C . GLN A 1 117 ? 17.672 23.594 19.656 1 75.5 117 GLN A C 1
ATOM 960 O O . GLN A 1 117 ? 17.922 24.5 20.438 1 75.5 117 GLN A O 1
ATOM 965 N N . LYS A 1 118 ? 16.5 23.047 19.578 1 72.56 118 LYS A N 1
ATOM 966 C CA . LYS A 1 118 ? 15.422 23.422 20.5 1 72.56 118 LYS A CA 1
ATOM 967 C C . LYS A 1 118 ? 15.758 23.047 21.938 1 72.56 118 LYS A C 1
ATOM 969 O O . LYS A 1 118 ? 15.461 23.812 22.859 1 72.56 118 LYS A O 1
ATOM 974 N N . ALA A 1 119 ? 16.312 22 22.188 1 72.06 119 ALA A N 1
ATOM 975 C CA . ALA A 1 119 ? 16.734 21.547 23.516 1 72.06 119 ALA A CA 1
ATOM 976 C C . ALA A 1 119 ? 17.797 22.484 24.094 1 72.06 119 ALA A C 1
ATOM 978 O O . ALA A 1 119 ? 17.781 22.781 25.297 1 72.06 119 ALA A O 1
ATOM 979 N N . TYR A 1 120 ? 18.656 22.953 23.281 1 73.56 120 TYR A N 1
ATOM 980 C CA . TYR A 1 120 ? 19.688 23.891 23.719 1 73.56 120 TYR A CA 1
ATOM 981 C C . TYR A 1 120 ? 19.094 25.25 24.062 1 73.56 120 TYR A C 1
ATOM 983 O O . TYR A 1 120 ? 19.609 25.969 24.922 1 73.56 120 TYR A O 1
ATOM 991 N N . LEU A 1 121 ? 18.031 25.516 23.328 1 63.81 121 LEU A N 1
ATOM 992 C CA . LEU A 1 121 ? 17.406 26.812 23.578 1 63.81 121 LEU A CA 1
ATOM 993 C C . LEU A 1 121 ? 16.609 26.781 24.875 1 63.81 121 LEU A C 1
ATOM 995 O O . LEU A 1 121 ? 16.312 27.828 25.453 1 63.81 121 LEU A O 1
ATOM 999 N N . CYS A 1 122 ? 16.203 25.641 25.297 1 59.12 122 CYS A N 1
ATOM 1000 C CA . CYS A 1 122 ? 15.461 25.531 26.547 1 59.12 122 CYS A CA 1
ATOM 1001 C C . CYS A 1 122 ? 16.406 25.469 27.734 1 59.12 122 CYS A C 1
ATOM 1003 O O . CYS A 1 122 ? 15.961 25.438 28.875 1 59.12 122 CYS A O 1
ATOM 1005 N N . VAL A 1 123 ? 17.594 25.312 27.484 1 54.91 123 VAL A N 1
ATOM 1006 C CA . VAL A 1 123 ? 18.547 25.469 28.578 1 54.91 123 VAL A CA 1
ATOM 1007 C C . VAL A 1 123 ? 19.016 26.922 28.641 1 54.91 123 VAL A C 1
ATOM 1009 O O . VAL A 1 123 ? 19.234 27.562 27.609 1 54.91 123 VAL A O 1
ATOM 1012 N N . MET B 1 1 ? 2.896 13.477 -8.617 1 57.34 1 MET B N 1
ATOM 1013 C CA . MET B 1 1 ? 1.732 12.836 -9.219 1 57.34 1 MET B CA 1
ATOM 1014 C C . MET B 1 1 ? 0.534 12.891 -8.273 1 57.34 1 MET B C 1
ATOM 1016 O O . MET B 1 1 ? 0.697 12.852 -7.055 1 57.34 1 MET B O 1
ATOM 1020 N N . SER B 1 2 ? -0.71 13.023 -8.922 1 74.5 2 SER B N 1
ATOM 1021 C CA . SER B 1 2 ? -1.928 13.055 -8.117 1 74.5 2 SER B CA 1
ATOM 1022 C C . SER B 1 2 ? -2.166 11.719 -7.422 1 74.5 2 SER B C 1
ATOM 1024 O O . SER B 1 2 ? -1.65 10.68 -7.855 1 74.5 2 SER B O 1
ATOM 1026 N N . SER B 1 3 ? -2.693 11.711 -6.289 1 76.94 3 SER B N 1
ATOM 1027 C CA . SER B 1 3 ? -3.051 10.508 -5.547 1 76.94 3 SER B CA 1
ATOM 1028 C C . SER B 1 3 ? -3.826 9.531 -6.426 1 76.94 3 SER B C 1
ATOM 1030 O O . SER B 1 3 ? -3.637 8.312 -6.332 1 76.94 3 SER B O 1
ATOM 1032 N N . SER B 1 4 ? -4.605 9.992 -7.375 1 80.19 4 SER B N 1
ATOM 1033 C CA . SER B 1 4 ? -5.414 9.172 -8.266 1 80.19 4 SER B CA 1
ATOM 1034 C C . SER B 1 4 ? -4.543 8.43 -9.273 1 80.19 4 SER B C 1
ATOM 1036 O O . SER B 1 4 ? -4.816 7.27 -9.602 1 80.19 4 SER B O 1
ATOM 1038 N N . THR B 1 5 ? -3.586 9.102 -9.695 1 85.75 5 THR B N 1
ATOM 1039 C CA . THR B 1 5 ? -2.705 8.484 -10.68 1 85.75 5 THR B CA 1
ATOM 1040 C C . THR B 1 5 ? -1.868 7.379 -10.039 1 85.75 5 THR B C 1
ATOM 1042 O O . THR B 1 5 ? -1.663 6.32 -10.641 1 85.75 5 THR B O 1
ATOM 1045 N N . VAL B 1 6 ? -1.453 7.621 -8.812 1 89.94 6 VAL B N 1
ATOM 1046 C CA . VAL B 1 6 ? -0.655 6.641 -8.086 1 89.94 6 VAL B CA 1
ATOM 1047 C C . VAL B 1 6 ? -1.481 5.383 -7.84 1 89.94 6 VAL B C 1
ATOM 1049 O O . VAL B 1 6 ? -0.994 4.266 -8.031 1 89.94 6 VAL B O 1
ATOM 1052 N N . ILE B 1 7 ? -2.73 5.574 -7.512 1 91.5 7 ILE B N 1
ATOM 1053 C CA . ILE B 1 7 ? -3.625 4.457 -7.219 1 91.5 7 ILE B CA 1
ATOM 1054 C C . ILE B 1 7 ? -3.914 3.682 -8.5 1 91.5 7 ILE B C 1
ATOM 1056 O O . ILE B 1 7 ? -3.928 2.449 -8.5 1 91.5 7 ILE B O 1
ATOM 1060 N N . ALA B 1 8 ? -4.137 4.414 -9.57 1 92.94 8 ALA B N 1
ATOM 1061 C CA . ALA B 1 8 ? -4.391 3.775 -10.859 1 92.94 8 ALA B CA 1
ATOM 1062 C C . ALA B 1 8 ? -3.201 2.924 -11.297 1 92.94 8 ALA B C 1
ATOM 1064 O O . ALA B 1 8 ? -3.377 1.808 -11.789 1 92.94 8 ALA B O 1
ATOM 1065 N N . GLU B 1 9 ? -2.029 3.471 -11.125 1 94.19 9 GLU B N 1
ATOM 1066 C CA . GLU B 1 9 ? -0.809 2.74 -11.453 1 94.19 9 GLU B CA 1
ATOM 1067 C C . GLU B 1 9 ? -0.661 1.493 -10.586 1 94.19 9 GLU B C 1
ATOM 1069 O O . GLU B 1 9 ? -0.301 0.424 -11.078 1 94.19 9 GLU B O 1
ATOM 1074 N N . ALA B 1 10 ? -0.957 1.627 -9.336 1 95.06 10 ALA B N 1
ATOM 1075 C CA . ALA B 1 10 ? -0.894 0.49 -8.422 1 95.06 10 ALA B CA 1
ATOM 1076 C C . ALA B 1 10 ? -1.879 -0.6 -8.836 1 95.06 10 ALA B C 1
ATOM 1078 O O . ALA B 1 10 ? -1.53 -1.782 -8.859 1 95.06 10 ALA B O 1
ATOM 1079 N N . CYS B 1 11 ? -3.061 -0.259 -9.25 1 94.75 11 CYS B N 1
ATOM 1080 C CA . CYS B 1 11 ? -4.074 -1.206 -9.703 1 94.75 11 CYS B CA 1
ATOM 1081 C C . CYS B 1 11 ? -3.607 -1.945 -10.953 1 94.75 11 CYS B C 1
ATOM 1083 O O . CYS B 1 11 ? -3.828 -3.15 -11.086 1 94.75 11 CYS B O 1
ATOM 1085 N N . ALA B 1 12 ? -2.939 -1.198 -11.797 1 95.88 12 ALA B N 1
ATOM 1086 C CA . ALA B 1 12 ? -2.438 -1.806 -13.031 1 95.88 12 ALA B CA 1
ATOM 1087 C C . ALA B 1 12 ? -1.373 -2.857 -12.727 1 95.88 12 ALA B C 1
ATOM 1089 O O . ALA B 1 12 ? -1.345 -3.918 -13.352 1 95.88 12 ALA B O 1
ATOM 1090 N N . TYR B 1 13 ? -0.527 -2.543 -11.812 1 95.56 13 TYR B N 1
ATOM 1091 C CA . TYR B 1 13 ? 0.487 -3.51 -11.406 1 95.56 13 TYR B CA 1
ATOM 1092 C C . TYR B 1 13 ? -0.155 -4.742 -10.781 1 95.56 13 TYR B C 1
ATOM 1094 O O . TYR B 1 13 ? 0.251 -5.871 -11.062 1 95.56 13 TYR B O 1
ATOM 1102 N N . ILE B 1 14 ? -1.125 -4.531 -9.945 1 97.06 14 ILE B N 1
ATOM 1103 C CA . ILE B 1 14 ? -1.814 -5.645 -9.297 1 97.06 14 ILE B CA 1
ATOM 1104 C C . ILE B 1 14 ? -2.479 -6.523 -10.359 1 97.06 14 ILE B C 1
ATOM 1106 O O . ILE B 1 14 ? -2.363 -7.75 -10.312 1 97.06 14 ILE B O 1
ATOM 1110 N N . GLU B 1 15 ? -3.061 -5.852 -11.273 1 95.88 15 GLU B N 1
ATOM 1111 C CA . GLU B 1 15 ? -3.727 -6.59 -12.344 1 95.88 15 GLU B CA 1
ATOM 1112 C C . GLU B 1 15 ? -2.734 -7.453 -13.117 1 95.88 15 GLU B C 1
ATOM 1114 O O . GLU B 1 15 ? -3.023 -8.609 -13.438 1 95.88 15 GLU B O 1
ATOM 1119 N N . LYS B 1 16 ? -1.631 -6.945 -13.453 1 95.88 16 LYS B N 1
ATOM 1120 C CA . LYS B 1 16 ? -0.593 -7.684 -14.164 1 95.88 16 LYS B CA 1
ATOM 1121 C C . LYS B 1 16 ? -0.088 -8.859 -13.336 1 95.88 16 LYS B C 1
ATOM 1123 O O . LYS B 1 16 ? 0.106 -9.961 -13.867 1 95.88 16 LYS B O 1
ATOM 1128 N N . ILE B 1 17 ? 0.128 -8.672 -12.117 1 96.62 17 ILE B N 1
ATOM 1129 C CA . ILE B 1 17 ? 0.577 -9.719 -11.203 1 96.62 17 ILE B CA 1
ATOM 1130 C C . ILE B 1 17 ? -0.451 -10.852 -11.172 1 96.62 17 ILE B C 1
ATOM 1132 O O . ILE B 1 17 ? -0.104 -12.016 -11.352 1 96.62 17 ILE B O 1
ATOM 1136 N N . LEU B 1 18 ? -1.693 -10.477 -11.023 1 96.06 18 LEU B N 1
ATOM 1137 C CA . LEU B 1 18 ? -2.748 -11.477 -10.898 1 96.06 18 LEU B CA 1
ATOM 1138 C C . LEU B 1 18 ? -2.891 -12.281 -12.188 1 96.06 18 LEU B C 1
ATOM 1140 O O . LEU B 1 18 ? -3.195 -13.477 -12.148 1 96.06 18 LEU B O 1
ATOM 1144 N N . GLU B 1 19 ? -2.682 -11.586 -13.25 1 95.38 19 GLU B N 1
ATOM 1145 C CA . GLU B 1 19 ? -2.707 -12.297 -14.523 1 95.38 19 GLU B CA 1
ATOM 1146 C C . GLU B 1 19 ? -1.616 -13.359 -14.586 1 95.38 19 GLU B C 1
ATOM 1148 O O . GLU B 1 19 ? -1.875 -14.492 -14.992 1 95.38 19 GLU B O 1
ATOM 1153 N N . ILE B 1 20 ? -0.432 -13.016 -14.242 1 96.75 20 ILE B N 1
ATOM 1154 C CA . ILE B 1 20 ? 0.685 -13.961 -14.25 1 96.75 20 ILE B CA 1
ATOM 1155 C C . ILE B 1 20 ? 0.408 -15.102 -13.273 1 96.75 20 ILE B C 1
ATOM 1157 O O . ILE B 1 20 ? 0.648 -16.266 -13.594 1 96.75 20 ILE B O 1
ATOM 1161 N N . LEU B 1 21 ? -0.11 -14.773 -12.117 1 96.62 21 LEU B N 1
ATOM 1162 C CA . LEU B 1 21 ? -0.399 -15.773 -11.094 1 96.62 21 LEU B CA 1
ATOM 1163 C C . LEU B 1 21 ? -1.47 -16.75 -11.578 1 96.62 21 LEU B C 1
ATOM 1165 O O . LEU B 1 21 ? -1.343 -17.953 -11.398 1 96.62 21 LEU B O 1
ATOM 1169 N N . TYR B 1 22 ? -2.432 -16.188 -12.195 1 94.94 22 TYR B N 1
ATOM 1170 C CA . TYR B 1 22 ? -3.523 -17 -12.711 1 94.94 22 TYR B CA 1
ATOM 1171 C C . TYR B 1 22 ? -3.014 -18.016 -13.734 1 94.94 22 TYR B C 1
ATOM 1173 O O . TYR B 1 22 ? -3.441 -19.172 -13.742 1 94.94 22 TYR B O 1
ATOM 1181 N N . LEU B 1 23 ? -2.113 -17.672 -14.562 1 95 23 LEU B N 1
ATOM 1182 C CA . LEU B 1 23 ? -1.619 -18.5 -15.664 1 95 23 LEU B CA 1
ATOM 1183 C C . LEU B 1 23 ? -0.605 -19.516 -15.156 1 95 23 LEU B C 1
ATOM 1185 O O . LEU B 1 23 ? -0.394 -20.547 -15.789 1 95 23 LEU B O 1
ATOM 1189 N N . ASN B 1 24 ? -0.017 -19.281 -13.938 1 95.06 24 ASN B N 1
ATOM 1190 C CA . ASN B 1 24 ? 1.156 -20.078 -13.609 1 95.06 24 ASN B CA 1
ATOM 1191 C C . ASN B 1 24 ? 0.973 -20.828 -12.297 1 95.06 24 ASN B C 1
ATOM 1193 O O . ASN B 1 24 ? 1.711 -21.781 -12 1 95.06 24 ASN B O 1
ATOM 1197 N N . LEU B 1 25 ? 0.06 -20.438 -11.484 1 94.69 25 LEU B N 1
ATOM 1198 C CA . LEU B 1 25 ? -0.177 -21.094 -10.211 1 94.69 25 LEU B CA 1
ATOM 1199 C C . LEU B 1 25 ? -1.298 -22.125 -10.328 1 94.69 25 LEU B C 1
ATOM 1201 O O . LEU B 1 25 ? -2.215 -21.953 -11.141 1 94.69 25 LEU B O 1
ATOM 1205 N N . LYS B 1 26 ? -1.149 -23.219 -9.578 1 95.38 26 LYS B N 1
ATOM 1206 C CA . LYS B 1 26 ? -2.309 -24.078 -9.367 1 95.38 26 LYS B CA 1
ATOM 1207 C C . LYS B 1 26 ? -3.438 -23.312 -8.68 1 95.38 26 LYS B C 1
ATOM 1209 O O . LYS B 1 26 ? -3.189 -22.359 -7.941 1 95.38 26 LYS B O 1
ATOM 1214 N N . ALA B 1 27 ? -4.703 -23.766 -8.836 1 93.69 27 ALA B N 1
ATOM 1215 C CA . ALA B 1 27 ? -5.895 -23.078 -8.336 1 93.69 27 ALA B CA 1
ATOM 1216 C C . ALA B 1 27 ? -5.816 -22.875 -6.824 1 93.69 27 ALA B C 1
ATOM 1218 O O . ALA B 1 27 ? -6.117 -21.781 -6.324 1 93.69 27 ALA B O 1
ATOM 1219 N N . GLU B 1 28 ? -5.367 -23.891 -6.145 1 94.75 28 GLU B N 1
ATOM 1220 C CA . GLU B 1 28 ? -5.316 -23.812 -4.688 1 94.75 28 GLU B CA 1
ATOM 1221 C C . GLU B 1 28 ? -4.34 -22.734 -4.223 1 94.75 28 GLU B C 1
ATOM 1223 O O . GLU B 1 28 ? -4.68 -21.906 -3.375 1 94.75 28 GLU B O 1
ATOM 1228 N N . ALA B 1 29 ? -3.115 -22.672 -4.781 1 94.69 29 ALA B N 1
ATOM 1229 C CA . ALA B 1 29 ? -2.109 -21.672 -4.434 1 94.69 29 ALA B CA 1
ATOM 1230 C C . ALA B 1 29 ? -2.543 -20.281 -4.875 1 94.69 29 ALA B C 1
ATOM 1232 O O . ALA B 1 29 ? -2.318 -19.297 -4.164 1 94.69 29 ALA B O 1
ATOM 1233 N N . PHE B 1 30 ? -3.197 -20.25 -6.031 1 96.56 30 PHE B N 1
ATOM 1234 C CA . PHE B 1 30 ? -3.699 -18.984 -6.555 1 96.56 30 PHE B CA 1
ATOM 1235 C C . PHE B 1 30 ? -4.707 -18.359 -5.594 1 96.56 30 PHE B C 1
ATOM 1237 O O . PHE B 1 30 ? -4.602 -17.188 -5.258 1 96.56 30 PHE B O 1
ATOM 1244 N N . TYR B 1 31 ? -5.613 -19.109 -5.059 1 95.62 31 TYR B N 1
ATOM 1245 C CA . TYR B 1 31 ? -6.645 -18.594 -4.164 1 95.62 31 TYR B CA 1
ATOM 1246 C C . TYR B 1 31 ? -6.039 -18.141 -2.842 1 95.62 31 TYR B C 1
ATOM 1248 O O . TYR B 1 31 ? -6.461 -17.125 -2.277 1 95.62 31 TYR B O 1
ATOM 1256 N N . ILE B 1 32 ? -5.07 -18.812 -2.408 1 96 32 ILE B N 1
ATOM 1257 C CA . ILE B 1 32 ? -4.406 -18.438 -1.166 1 96 32 ILE B CA 1
ATOM 1258 C C . ILE B 1 32 ? -3.713 -17.078 -1.346 1 96 32 ILE B C 1
ATOM 1260 O O . ILE B 1 32 ? -3.879 -16.172 -0.525 1 96 32 ILE B O 1
ATOM 1264 N N . VAL B 1 33 ? -2.986 -16.984 -2.422 1 96.75 33 VAL B N 1
ATOM 1265 C CA . VAL B 1 33 ? -2.258 -15.758 -2.693 1 96.75 33 VAL B CA 1
ATOM 1266 C C . VAL B 1 33 ? -3.244 -14.617 -2.928 1 96.75 33 VAL B C 1
ATOM 1268 O O . VAL B 1 33 ? -3.055 -13.508 -2.418 1 96.75 33 VAL B O 1
ATOM 1271 N N . LEU B 1 34 ? -4.332 -14.922 -3.627 1 96.62 34 LEU B N 1
ATOM 1272 C CA . LEU B 1 34 ? -5.348 -13.914 -3.904 1 96.62 34 LEU B CA 1
ATOM 1273 C C . LEU B 1 34 ? -5.949 -13.375 -2.609 1 96.62 34 LEU B C 1
ATOM 1275 O O . LEU B 1 34 ? -6.176 -12.172 -2.477 1 96.62 34 LEU B O 1
ATOM 1279 N N . ARG B 1 35 ? -6.176 -14.219 -1.739 1 96 35 ARG B N 1
ATOM 1280 C CA . ARG B 1 35 ? -6.754 -13.82 -0.461 1 96 35 ARG B CA 1
ATOM 1281 C C . ARG B 1 35 ? -5.793 -12.938 0.325 1 96 35 ARG B C 1
ATOM 1283 O O . ARG B 1 35 ? -6.199 -11.93 0.909 1 96 35 ARG B O 1
ATOM 1290 N N . HIS B 1 36 ? -4.535 -13.289 0.345 1 95.88 36 HIS B N 1
ATOM 1291 C CA . HIS B 1 36 ? -3.535 -12.5 1.052 1 95.88 36 HIS B CA 1
ATOM 1292 C C . HIS B 1 36 ? -3.352 -11.133 0.396 1 95.88 36 HIS B C 1
ATOM 1294 O O . HIS B 1 36 ? -3.23 -10.117 1.087 1 95.88 36 HIS B O 1
ATOM 1300 N N . ILE B 1 37 ? -3.332 -11.062 -0.884 1 97.44 37 ILE B N 1
ATOM 1301 C CA . ILE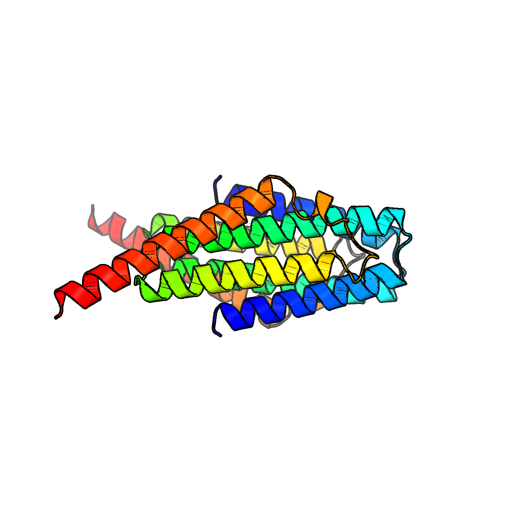 B 1 37 ? -3.184 -9.797 -1.596 1 97.44 37 ILE B CA 1
ATOM 1302 C C . ILE B 1 37 ? -4.41 -8.922 -1.357 1 97.44 37 ILE B C 1
ATOM 1304 O O . ILE B 1 37 ? -4.289 -7.711 -1.171 1 97.44 37 ILE B O 1
ATOM 1308 N N . TRP B 1 38 ? -5.602 -9.562 -1.353 1 96.81 38 TRP B N 1
ATOM 1309 C CA . TRP B 1 38 ? -6.84 -8.828 -1.125 1 96.81 38 TRP B CA 1
ATOM 1310 C C . TRP B 1 38 ? -6.828 -8.148 0.243 1 96.81 38 TRP B C 1
ATOM 1312 O O . TRP B 1 38 ? -7.172 -6.973 0.365 1 96.81 38 TRP B O 1
ATOM 1322 N N . ILE B 1 39 ? -6.395 -8.789 1.174 1 95.19 39 ILE B N 1
ATOM 1323 C CA . ILE B 1 39 ? -6.316 -8.242 2.525 1 95.19 39 ILE B CA 1
ATOM 1324 C C . ILE B 1 39 ? -5.344 -7.07 2.551 1 95.19 39 ILE B C 1
ATOM 1326 O O . ILE B 1 39 ? -5.645 -6.02 3.127 1 95.19 39 ILE B O 1
ATOM 1330 N N . LEU B 1 40 ? -4.227 -7.246 1.94 1 95.62 40 LEU B N 1
ATOM 1331 C CA . LEU B 1 40 ? -3.221 -6.195 1.854 1 95.62 40 LEU B CA 1
ATOM 1332 C C . LEU B 1 40 ? -3.779 -4.969 1.14 1 95.62 40 LEU B C 1
ATOM 1334 O O . LEU B 1 40 ? -3.58 -3.838 1.589 1 95.62 40 LEU B O 1
ATOM 1338 N N . ALA B 1 41 ? -4.488 -5.184 0.071 1 96.44 41 ALA B N 1
ATOM 1339 C CA . ALA B 1 41 ? -5.031 -4.102 -0.744 1 96.44 41 ALA B CA 1
ATOM 1340 C C . ALA B 1 41 ? -6.074 -3.301 0.032 1 96.44 41 ALA B C 1
ATOM 1342 O O . ALA B 1 41 ? -6.023 -2.068 0.06 1 96.44 41 ALA B O 1
ATOM 1343 N N . ILE B 1 42 ? -6.969 -3.994 0.748 1 95.88 42 ILE B N 1
ATOM 1344 C CA . ILE B 1 42 ? -8.023 -3.334 1.503 1 95.88 42 ILE B CA 1
ATOM 1345 C C . ILE B 1 42 ? -7.422 -2.568 2.678 1 95.88 42 ILE B C 1
ATOM 1347 O O . ILE B 1 42 ? -7.812 -1.432 2.955 1 95.88 42 ILE B O 1
ATOM 1351 N N . SER B 1 43 ? -6.488 -3.188 3.283 1 94 43 SER B N 1
ATOM 1352 C CA . SER B 1 43 ? -5.801 -2.543 4.398 1 94 43 SER B CA 1
ATOM 1353 C C . SER B 1 43 ? -5.074 -1.279 3.943 1 94 43 SER B C 1
ATOM 1355 O O . SER B 1 43 ? -5.082 -0.267 4.648 1 94 43 SER B O 1
ATOM 1357 N N . SER B 1 44 ? -4.449 -1.352 2.814 1 94 44 SER B N 1
ATOM 1358 C CA . SER B 1 44 ? -3.725 -0.204 2.277 1 94 44 SER B CA 1
ATOM 1359 C C . SER B 1 44 ? -4.672 0.954 1.975 1 94 44 SER B C 1
ATOM 1361 O O . SER B 1 44 ? -4.352 2.111 2.258 1 94 44 SER B O 1
ATOM 1363 N N . VAL B 1 45 ? -5.816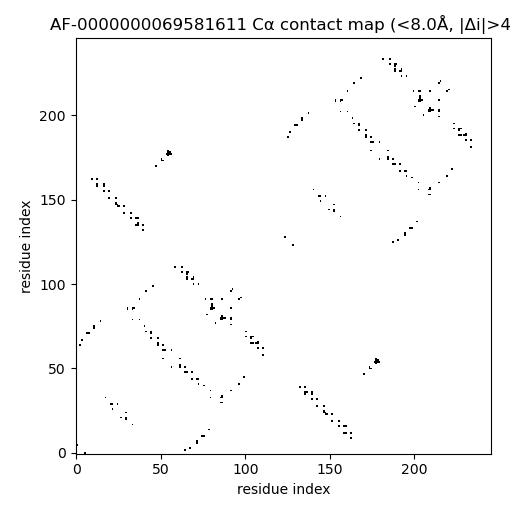 0.673 1.41 1 94.5 45 VAL B N 1
ATOM 1364 C CA . VAL B 1 45 ? -6.812 1.698 1.116 1 94.5 45 VAL B CA 1
ATOM 1365 C C . VAL B 1 45 ? -7.32 2.314 2.418 1 94.5 45 VAL B C 1
ATOM 1367 O O . VAL B 1 45 ? -7.426 3.537 2.533 1 94.5 45 VAL B O 1
ATOM 1370 N N . LYS B 1 46 ? -7.578 1.472 3.367 1 92.75 46 LYS B N 1
ATOM 1371 C CA . LYS B 1 46 ? -8.055 1.924 4.672 1 92.75 46 LYS B CA 1
ATOM 1372 C C . LYS B 1 46 ? -7.031 2.838 5.34 1 92.75 46 LYS B C 1
ATOM 1374 O O . LYS B 1 46 ? -7.383 3.906 5.844 1 92.75 46 LYS B O 1
ATOM 1379 N N . HIS B 1 47 ? -5.848 2.379 5.305 1 90.69 47 HIS B N 1
ATOM 1380 C CA . HIS B 1 47 ? -4.781 3.139 5.945 1 90.69 47 HIS B CA 1
ATOM 1381 C C . HIS B 1 47 ? -4.547 4.469 5.234 1 90.69 47 HIS B C 1
ATOM 1383 O O . HIS B 1 47 ? -4.328 5.492 5.883 1 90.69 47 HIS B O 1
ATOM 1389 N N . GLY B 1 48 ? -4.555 4.508 3.994 1 89.81 48 GLY B N 1
ATOM 1390 C CA . GLY B 1 48 ? -4.41 5.734 3.227 1 89.81 48 GLY B CA 1
ATOM 1391 C C . GLY B 1 48 ? -5.469 6.77 3.551 1 89.81 48 GLY B C 1
ATOM 1392 O O . GLY B 1 48 ? -5.164 7.957 3.688 1 89.81 48 GLY B O 1
ATOM 1393 N N . LEU B 1 49 ? -6.613 6.34 3.707 1 89.62 49 LEU B N 1
ATOM 1394 C CA . LEU B 1 49 ? -7.711 7.234 4.055 1 89.62 49 LEU B CA 1
ATOM 1395 C C . LEU B 1 49 ? -7.531 7.801 5.457 1 89.62 49 LEU B C 1
ATOM 1397 O O . LEU B 1 49 ? -7.914 8.938 5.727 1 89.62 49 LEU B O 1
ATOM 1401 N N . GLY B 1 50 ? -7.016 6.969 6.277 1 88.19 50 GLY B N 1
ATOM 1402 C CA . GLY B 1 50 ? -6.762 7.406 7.637 1 88.19 50 GLY B CA 1
ATOM 1403 C C . GLY B 1 50 ? -5.809 8.586 7.715 1 88.19 50 GLY B C 1
ATOM 1404 O O . GLY B 1 50 ? -5.992 9.484 8.539 1 88.19 50 GLY B O 1
ATOM 1405 N N . TYR B 1 51 ? -4.887 8.609 6.863 1 83.62 51 TYR B N 1
ATOM 1406 C CA . TYR B 1 51 ? -3.934 9.711 6.836 1 83.62 51 TYR B CA 1
ATOM 1407 C C . TYR B 1 51 ? -4.621 11.016 6.453 1 83.62 51 TYR B C 1
ATOM 1409 O O . TYR B 1 51 ? -4.332 12.07 7.027 1 83.62 51 TYR B O 1
ATOM 1417 N N . TYR B 1 52 ? -5.512 10.938 5.57 1 79.62 52 TYR B N 1
ATOM 1418 C CA . TYR B 1 52 ? -6.227 12.133 5.137 1 79.62 52 TYR B CA 1
ATOM 1419 C C . TYR B 1 52 ? -7.09 12.695 6.266 1 79.62 52 TYR B C 1
ATOM 1421 O O . TYR B 1 52 ? -7.254 13.906 6.387 1 79.62 52 TYR B O 1
ATOM 1429 N N . LYS B 1 53 ? -7.609 11.812 7.023 1 77.38 53 LYS B N 1
ATOM 1430 C CA . LYS B 1 53 ? -8.477 12.219 8.133 1 77.38 53 LYS B CA 1
ATOM 1431 C C . LYS B 1 53 ? -7.68 12.961 9.203 1 77.38 53 LYS B C 1
ATOM 1433 O O . LYS B 1 53 ? -8.211 13.852 9.867 1 77.38 53 LYS B O 1
ATOM 1438 N N . ARG B 1 54 ? -6.488 12.594 9.297 1 77.56 54 ARG B N 1
ATOM 1439 C CA . ARG B 1 54 ? -5.641 13.164 10.336 1 77.56 54 ARG B CA 1
ATOM 1440 C C . ARG B 1 54 ? -5.043 14.492 9.891 1 77.56 54 ARG B C 1
ATOM 1442 O O . ARG B 1 54 ? -4.691 15.336 10.727 1 77.56 54 ARG B O 1
ATOM 1449 N N . CYS B 1 55 ? -5.152 14.812 8.656 1 77.12 55 CYS B N 1
ATOM 1450 C CA . CYS B 1 55 ? -4.516 16 8.109 1 77.12 55 CYS B CA 1
ATOM 1451 C C . CYS B 1 55 ? -5.52 17.141 7.973 1 77.12 55 CYS B C 1
ATOM 1453 O O . CYS B 1 55 ? -6.707 16.906 7.754 1 77.12 55 CYS B O 1
ATOM 1455 N N . SER B 1 56 ? -5.121 18.297 8.406 1 70.81 56 SER B N 1
ATOM 1456 C CA . SER B 1 56 ? -5.918 19.5 8.188 1 70.81 56 SER B CA 1
ATOM 1457 C C . SER B 1 56 ? -6.043 19.812 6.699 1 70.81 56 SER B C 1
ATOM 1459 O O . SER B 1 56 ? -5.316 20.656 6.176 1 70.81 56 SER B O 1
ATOM 1461 N N . PHE B 1 57 ? -6.66 18.984 6.016 1 70.69 57 PHE B N 1
ATOM 1462 C CA . PHE B 1 57 ? -6.816 19.203 4.582 1 70.69 57 PHE B CA 1
ATOM 1463 C C . PHE B 1 57 ? -8.086 19.984 4.289 1 70.69 57 PHE B C 1
ATOM 1465 O O . PHE B 1 57 ? -9.047 19.938 5.059 1 70.69 57 PHE B O 1
ATOM 1472 N N . LEU B 1 58 ? -8.008 20.766 3.314 1 75.81 58 LEU B N 1
ATOM 1473 C CA . LEU B 1 58 ? -9.195 21.453 2.83 1 75.81 58 LEU B CA 1
ATOM 1474 C C . LEU B 1 58 ? -10.32 20.469 2.539 1 75.81 58 LEU B C 1
ATOM 1476 O O . LEU B 1 58 ? -10.062 19.344 2.1 1 75.81 58 LEU B O 1
ATOM 1480 N N . ILE B 1 59 ? -11.508 20.875 2.73 1 78.12 59 ILE B N 1
ATOM 1481 C CA . ILE B 1 59 ? -12.703 20.047 2.59 1 78.12 59 ILE B CA 1
ATOM 1482 C C . ILE B 1 59 ? -12.734 19.422 1.2 1 78.12 59 ILE B C 1
ATOM 1484 O O . ILE B 1 59 ? -13.07 18.234 1.055 1 78.12 59 ILE B O 1
ATOM 1488 N N . PHE B 1 60 ? -12.367 20.172 0.168 1 80.19 60 PHE B N 1
ATOM 1489 C CA . PHE B 1 60 ? -12.43 19.656 -1.197 1 80.19 60 PHE B CA 1
ATOM 1490 C C . PHE B 1 60 ? -11.391 18.562 -1.41 1 80.19 60 PHE B C 1
ATOM 1492 O O . PHE B 1 60 ? -11.648 17.594 -2.115 1 80.19 60 PHE B O 1
ATOM 1499 N N . ARG B 1 61 ? -10.281 18.734 -0.835 1 83.38 61 ARG B N 1
ATOM 1500 C CA . ARG B 1 61 ? -9.234 17.719 -0.959 1 83.38 61 ARG B CA 1
ATOM 1501 C C . ARG B 1 61 ? -9.633 16.438 -0.253 1 83.38 61 ARG B C 1
ATOM 1503 O O . ARG B 1 61 ? -9.328 15.336 -0.731 1 83.38 61 ARG B O 1
ATOM 1510 N N . ARG B 1 62 ? -10.359 16.578 0.76 1 85.69 62 ARG B N 1
ATOM 1511 C CA . ARG B 1 62 ? -10.859 15.414 1.476 1 85.69 62 ARG B CA 1
ATOM 1512 C C . ARG B 1 62 ? -11.922 14.688 0.654 1 85.69 62 ARG B C 1
ATOM 1514 O O . ARG B 1 62 ? -11.883 13.461 0.53 1 85.69 62 ARG B O 1
ATOM 1521 N N . LYS B 1 63 ? -12.766 15.469 0.104 1 88.56 63 LYS B N 1
ATOM 1522 C CA . LYS B 1 63 ? -13.805 14.875 -0.733 1 88.56 63 LYS B CA 1
ATOM 1523 C C . LYS B 1 63 ? -13.195 14.117 -1.909 1 88.56 63 LYS B C 1
ATOM 1525 O O . LYS B 1 63 ? -13.602 12.984 -2.197 1 88.56 63 LYS B O 1
ATOM 1530 N N . THR B 1 64 ? -12.227 14.695 -2.541 1 89.44 64 THR B N 1
ATOM 1531 C CA . THR B 1 64 ? -11.555 14.07 -3.678 1 89.44 64 THR B CA 1
ATOM 1532 C C . THR B 1 64 ? -10.883 12.766 -3.258 1 89.44 64 THR B C 1
ATOM 1534 O O . THR B 1 64 ? -10.93 11.773 -3.99 1 89.44 64 THR B O 1
ATOM 1537 N N . ALA B 1 65 ? -10.328 12.711 -2.121 1 89.38 65 ALA B N 1
ATOM 1538 C CA . ALA B 1 65 ? -9.648 11.516 -1.619 1 89.38 65 ALA B CA 1
ATOM 1539 C C . ALA B 1 65 ? -10.648 10.398 -1.338 1 89.38 65 ALA B C 1
ATOM 1541 O O . ALA B 1 65 ? -10.383 9.234 -1.65 1 89.38 65 ALA B O 1
ATOM 1542 N N . PHE B 1 66 ? -11.781 10.773 -0.816 1 92.62 66 PHE B N 1
ATOM 1543 C CA . PHE B 1 66 ? -12.82 9.789 -0.514 1 92.62 66 PHE B CA 1
ATOM 1544 C C . PHE B 1 66 ? -13.438 9.25 -1.795 1 92.62 66 PHE B C 1
ATOM 1546 O O . PHE B 1 66 ? -13.711 8.047 -1.898 1 92.62 66 PHE B O 1
ATOM 1553 N N . VAL B 1 67 ? -13.57 10.094 -2.771 1 93.81 67 VAL B N 1
ATOM 1554 C CA . VAL B 1 67 ? -14.07 9.672 -4.078 1 93.81 67 VAL B CA 1
ATOM 1555 C C . VAL B 1 67 ? -13.07 8.711 -4.719 1 93.81 67 VAL B C 1
ATOM 1557 O O . VAL B 1 67 ? -13.453 7.641 -5.195 1 93.81 67 VAL B O 1
ATOM 1560 N N . ALA B 1 68 ? -11.867 9.062 -4.652 1 93.56 68 ALA B N 1
ATOM 1561 C CA . ALA B 1 68 ? -10.82 8.211 -5.211 1 93.56 68 ALA B CA 1
ATOM 1562 C C . ALA B 1 68 ? -10.766 6.863 -4.496 1 93.56 68 ALA B C 1
ATOM 1564 O O . ALA B 1 68 ? -10.578 5.824 -5.129 1 93.56 68 ALA B O 1
ATOM 1565 N N . ALA B 1 69 ? -10.922 6.926 -3.193 1 94.81 69 ALA B N 1
ATOM 1566 C CA . ALA B 1 69 ? -10.891 5.695 -2.408 1 94.81 69 ALA B CA 1
ATOM 1567 C C . ALA B 1 69 ? -12.047 4.777 -2.777 1 94.81 69 ALA B C 1
ATOM 1569 O O . ALA B 1 69 ? -11.875 3.561 -2.891 1 94.81 69 ALA B O 1
ATOM 1570 N N . LEU B 1 70 ? -13.227 5.34 -2.998 1 95.94 70 LEU B N 1
ATOM 1571 C CA . LEU B 1 70 ? -14.383 4.551 -3.389 1 95.94 70 LEU B CA 1
ATOM 1572 C C . LEU B 1 70 ? -14.188 3.936 -4.77 1 95.94 70 LEU B C 1
ATOM 1574 O O . LEU B 1 70 ? -14.516 2.768 -4.988 1 95.94 70 LEU B O 1
ATOM 1578 N N . GLN B 1 71 ? -13.68 4.703 -5.648 1 96.38 71 GLN B N 1
ATOM 1579 C CA . GLN B 1 71 ? -13.375 4.203 -6.984 1 96.38 71 GLN B CA 1
ATOM 1580 C C . GLN B 1 71 ? -12.336 3.084 -6.926 1 96.38 71 GLN B C 1
ATOM 1582 O O . GLN B 1 71 ? -12.453 2.084 -7.637 1 96.38 71 GLN B O 1
ATOM 1587 N N . THR B 1 72 ? -11.359 3.264 -6.113 1 95.81 72 THR B N 1
ATOM 1588 C CA . THR B 1 72 ? -10.32 2.25 -5.945 1 95.81 72 THR B CA 1
ATOM 1589 C C . THR B 1 72 ? -10.922 0.952 -5.41 1 95.81 72 THR B C 1
ATOM 1591 O O . THR B 1 72 ? -10.617 -0.131 -5.914 1 95.81 72 THR B O 1
ATOM 1594 N N . LEU B 1 73 ? -11.766 1.063 -4.461 1 96.44 73 LEU B N 1
ATOM 1595 C CA . LEU B 1 73 ? -12.406 -0.122 -3.898 1 96.44 73 LEU B CA 1
ATOM 1596 C C . LEU B 1 73 ? -13.188 -0.876 -4.969 1 96.44 73 LEU B C 1
ATOM 1598 O O . LEU B 1 73 ? -13.109 -2.104 -5.051 1 96.44 73 LEU B O 1
ATOM 1602 N N . THR B 1 74 ? -13.867 -0.152 -5.797 1 95.44 74 THR B N 1
ATOM 1603 C CA . THR B 1 74 ? -14.648 -0.755 -6.875 1 95.44 74 THR B CA 1
ATOM 1604 C C . THR B 1 74 ? -13.727 -1.421 -7.898 1 95.44 74 THR B C 1
ATOM 1606 O O . THR B 1 74 ? -14 -2.539 -8.344 1 95.44 74 THR B O 1
ATOM 1609 N N . GLN B 1 75 ? -12.719 -0.706 -8.203 1 96.56 75 GLN B N 1
ATOM 1610 C CA . GLN B 1 75 ? -11.758 -1.246 -9.164 1 96.56 75 GLN B CA 1
ATOM 1611 C C . GLN B 1 75 ? -11.086 -2.506 -8.625 1 96.56 75 GLN B C 1
ATOM 1613 O O . GLN B 1 75 ? -10.922 -3.486 -9.352 1 96.56 75 GLN B O 1
ATOM 1618 N N . LEU B 1 76 ? -10.688 -2.484 -7.352 1 97 76 LEU B N 1
ATOM 1619 C CA . LEU B 1 76 ? -10.055 -3.635 -6.723 1 97 76 LEU B CA 1
ATOM 1620 C C . LEU B 1 76 ? -11 -4.832 -6.691 1 97 76 LEU B C 1
ATOM 1622 O O . LEU B 1 76 ? -10.586 -5.961 -6.961 1 97 76 LEU B O 1
ATOM 1626 N N . GLN B 1 77 ? -12.25 -4.574 -6.398 1 96.56 77 GLN B N 1
ATOM 1627 C CA . GLN B 1 77 ? -13.242 -5.648 -6.41 1 96.56 77 GLN B CA 1
ATOM 1628 C C . GLN B 1 77 ? -13.297 -6.328 -7.773 1 96.56 77 GLN B C 1
ATOM 1630 O O . GLN B 1 77 ? -13.352 -7.559 -7.859 1 96.56 77 GLN B O 1
ATOM 1635 N N . GLU B 1 78 ? -13.273 -5.594 -8.781 1 96.31 78 GLU B N 1
ATOM 1636 C CA . GLU B 1 78 ? -13.32 -6.133 -10.133 1 96.31 78 GLU B CA 1
ATOM 1637 C C . GLU B 1 78 ? -12.055 -6.918 -10.469 1 96.31 78 GLU B C 1
ATOM 1639 O O . GLU B 1 78 ? -12.125 -7.988 -11.07 1 96.31 78 GLU B O 1
ATOM 1644 N N . ILE B 1 79 ? -10.961 -6.355 -10.102 1 96.69 79 ILE B N 1
ATOM 1645 C CA . ILE B 1 79 ? -9.672 -6.984 -10.391 1 96.69 79 ILE B CA 1
ATOM 1646 C C . ILE B 1 79 ? -9.602 -8.344 -9.703 1 96.69 79 ILE B C 1
ATOM 1648 O O . ILE B 1 79 ? -9.234 -9.344 -10.328 1 96.69 79 ILE B O 1
ATOM 1652 N N . PHE B 1 80 ? -10.039 -8.406 -8.477 1 97 80 PHE B N 1
ATOM 1653 C CA . PHE B 1 80 ? -9.883 -9.633 -7.707 1 97 80 PHE B CA 1
ATOM 1654 C C . PHE B 1 80 ? -11 -10.617 -8.031 1 97 80 PHE B C 1
ATOM 1656 O O . PHE B 1 80 ? -10.883 -11.805 -7.734 1 97 80 PHE B O 1
ATOM 1663 N N . TYR B 1 81 ? -12.023 -10.109 -8.586 1 96.06 81 TYR B N 1
ATOM 1664 C CA . TYR B 1 81 ? -13.062 -10.992 -9.102 1 96.06 81 TYR B CA 1
ATOM 1665 C C . TYR B 1 81 ? -12.562 -11.758 -10.32 1 96.06 81 TYR B C 1
ATOM 1667 O O . TYR B 1 81 ? -12.898 -12.93 -10.508 1 96.06 81 TYR B O 1
ATOM 1675 N N . CYS B 1 82 ? -11.773 -11.117 -11.086 1 94.12 82 CYS B N 1
ATOM 1676 C CA . CYS B 1 82 ? -11.062 -11.703 -12.219 1 94.12 82 CYS B CA 1
ATOM 1677 C C . CYS B 1 82 ? -12.023 -12.422 -13.156 1 94.12 82 CYS B C 1
ATOM 1679 O O . CYS B 1 82 ? -11.844 -13.602 -13.461 1 94.12 82 CYS B O 1
ATOM 1681 N N . ASP B 1 83 ? -13.086 -11.797 -13.625 1 91.69 83 ASP B N 1
ATOM 1682 C CA . ASP B 1 83 ? -14.086 -12.297 -14.555 1 91.69 83 ASP B CA 1
ATOM 1683 C C . ASP B 1 83 ? -14.68 -13.617 -14.07 1 91.69 83 ASP B C 1
ATOM 1685 O O . ASP B 1 83 ? -14.953 -14.516 -14.867 1 91.69 83 ASP B O 1
ATOM 1689 N N . GLY B 1 84 ? -14.648 -13.867 -12.852 1 92.38 84 GLY B N 1
ATOM 1690 C CA . GLY B 1 84 ? -15.258 -15.039 -12.25 1 92.38 84 GLY B CA 1
ATOM 1691 C C . GLY B 1 84 ? -14.25 -16.125 -11.898 1 92.38 84 GLY B C 1
ATOM 1692 O O . GLY B 1 84 ? -14.617 -17.156 -11.336 1 92.38 84 GLY B O 1
ATOM 1693 N N . HIS B 1 85 ? -12.984 -15.891 -12.141 1 92.5 85 HIS B N 1
ATOM 1694 C CA . HIS B 1 85 ? -11.945 -16.891 -11.898 1 92.5 85 HIS B CA 1
ATOM 1695 C C . HIS B 1 85 ? -11.18 -16.594 -10.617 1 92.5 85 HIS B C 1
ATOM 1697 O O . HIS B 1 85 ? -10.336 -17.391 -10.188 1 92.5 85 HIS B O 1
ATOM 1703 N N . GLY B 1 86 ? -11.531 -15.398 -9.992 1 94.94 86 GLY B N 1
ATOM 1704 C CA . GLY B 1 86 ? -10.883 -15.016 -8.75 1 94.94 86 GLY B CA 1
ATOM 1705 C C . GLY B 1 86 ? -11.727 -15.297 -7.523 1 94.94 86 GLY B C 1
ATOM 1706 O O . GLY B 1 86 ? -12.406 -16.328 -7.453 1 94.94 86 GLY B O 1
ATOM 1707 N N . LEU B 1 87 ? -11.609 -14.453 -6.531 1 95.62 87 LEU B N 1
ATOM 1708 C CA . LEU B 1 87 ? -12.414 -14.57 -5.316 1 95.62 87 LEU B CA 1
ATOM 1709 C C . LEU B 1 87 ? -13.883 -14.305 -5.605 1 95.62 87 LEU B C 1
ATOM 1711 O O . LEU B 1 87 ? -14.211 -13.477 -6.465 1 95.62 87 LEU B O 1
ATOM 1715 N N . SER B 1 88 ? -14.734 -15.047 -4.895 1 95.75 88 SER B N 1
ATOM 1716 C CA . SER B 1 88 ? -16.172 -14.836 -5.062 1 95.75 88 SER B CA 1
ATOM 1717 C C . SER B 1 88 ? -16.594 -13.469 -4.543 1 95.75 88 SER B C 1
ATOM 1719 O O . SER B 1 88 ? -15.898 -12.867 -3.721 1 95.75 88 SER B O 1
ATOM 1721 N N . TYR B 1 89 ? -17.719 -12.969 -4.988 1 93.62 89 TYR B N 1
ATOM 1722 C CA . TYR B 1 89 ? -18.266 -11.695 -4.527 1 93.62 89 TYR B CA 1
ATOM 1723 C C . TYR B 1 89 ? -18.5 -11.719 -3.021 1 93.62 89 TYR B C 1
ATOM 1725 O O . TYR B 1 89 ? -18.297 -10.711 -2.342 1 93.62 89 TYR B O 1
ATOM 1733 N N . GLN B 1 90 ? -18.938 -12.844 -2.576 1 94 90 GLN B N 1
ATOM 1734 C CA . GLN B 1 90 ? -19.172 -12.984 -1.145 1 94 90 GLN B CA 1
ATOM 1735 C C . GLN B 1 90 ? -17.891 -12.812 -0.347 1 94 90 GLN B C 1
ATOM 1737 O O . GLN B 1 90 ? -17.891 -12.188 0.712 1 94 90 GLN B O 1
ATOM 1742 N N . GLU B 1 91 ? -16.781 -13.32 -0.861 1 95.12 91 GLU B N 1
ATOM 1743 C CA . GLU B 1 91 ? -15.484 -13.203 -0.198 1 95.12 91 GLU B CA 1
ATOM 1744 C C . GLU B 1 91 ? -14.93 -11.789 -0.302 1 95.12 91 GLU B C 1
ATOM 1746 O O . GLU B 1 91 ? -14.305 -11.289 0.634 1 95.12 91 GLU B O 1
ATOM 1751 N N . LEU B 1 92 ? -15.156 -11.164 -1.417 1 95.88 92 LEU B N 1
ATOM 1752 C CA . LEU B 1 92 ? -14.672 -9.805 -1.652 1 95.88 92 LEU B CA 1
ATOM 1753 C C . LEU B 1 92 ? -15.43 -8.805 -0.783 1 95.88 92 LEU B C 1
ATOM 1755 O O . LEU B 1 92 ? -14.844 -7.848 -0.274 1 95.88 92 LEU B O 1
ATOM 1759 N N . ARG B 1 93 ? -16.703 -9.07 -0.64 1 94.5 93 ARG B N 1
ATOM 1760 C CA . ARG B 1 93 ? -17.562 -8.172 0.13 1 94.5 93 ARG B CA 1
ATOM 1761 C C . ARG B 1 93 ? -17.703 -8.648 1.572 1 94.5 93 ARG B C 1
ATOM 1763 O O . ARG B 1 93 ? -18.812 -8.82 2.072 1 94.5 93 ARG B O 1
ATOM 1770 N N . ASN B 1 94 ? -16.484 -8.945 2.119 1 92.19 94 ASN B N 1
ATOM 1771 C CA . ASN B 1 94 ? -16.484 -9.336 3.525 1 92.19 94 ASN B CA 1
ATOM 1772 C C . ASN B 1 94 ? -16.766 -8.141 4.438 1 92.19 94 ASN B C 1
ATOM 1774 O O . ASN B 1 94 ? -16.844 -7.004 3.973 1 92.19 94 ASN B O 1
ATOM 1778 N N . PRO B 1 95 ? -16.938 -8.359 5.746 1 92.94 95 PRO B N 1
ATOM 1779 C CA . PRO B 1 95 ? -17.328 -7.277 6.652 1 92.94 95 PRO B CA 1
ATOM 1780 C C . PRO B 1 95 ? -16.344 -6.113 6.648 1 92.94 95 PRO B C 1
ATOM 1782 O O . PRO B 1 95 ? -16.766 -4.953 6.746 1 92.94 95 PRO B O 1
ATOM 1785 N N . ILE B 1 96 ? -15.055 -6.418 6.512 1 91.62 96 ILE B N 1
ATOM 1786 C CA . ILE B 1 96 ? -14.039 -5.375 6.531 1 91.62 96 ILE B CA 1
ATOM 1787 C C . ILE B 1 96 ? -14.211 -4.465 5.312 1 91.62 96 ILE B C 1
ATOM 1789 O O . ILE B 1 96 ? -14.211 -3.24 5.441 1 91.62 96 ILE B O 1
ATOM 1793 N N . PHE B 1 97 ? -14.414 -5.078 4.203 1 95.5 97 PHE B N 1
ATOM 1794 C CA . PHE B 1 97 ? -14.641 -4.34 2.965 1 95.5 97 PHE B CA 1
ATOM 1795 C C . PHE B 1 97 ? -15.922 -3.521 3.047 1 95.5 97 PHE B C 1
ATOM 1797 O O . PHE B 1 97 ? -15.93 -2.34 2.693 1 95.5 97 PHE B O 1
ATOM 1804 N N . GLU B 1 98 ? -16.969 -4.078 3.52 1 96.25 98 GLU B N 1
ATOM 1805 C CA . GLU B 1 98 ? -18.266 -3.42 3.58 1 96.25 98 GLU B CA 1
ATOM 1806 C C . GLU B 1 98 ? -18.25 -2.248 4.559 1 96.25 98 GLU B C 1
ATOM 1808 O O . GLU B 1 98 ? -18.828 -1.197 4.289 1 96.25 98 GLU B O 1
ATOM 1813 N N . GLU B 1 99 ? -17.609 -2.453 5.621 1 96.12 99 GLU B N 1
ATOM 1814 C CA . GLU B 1 99 ? -17.5 -1.376 6.602 1 96.12 99 GLU B CA 1
ATOM 1815 C C . GLU B 1 99 ? -16.719 -0.191 6.039 1 96.12 99 GLU B C 1
ATOM 1817 O O . GLU B 1 99 ? -17.109 0.962 6.227 1 96.12 99 GLU B O 1
ATOM 1822 N N . LEU B 1 100 ? -15.656 -0.504 5.441 1 96.06 100 LEU B N 1
ATOM 1823 C CA . LEU B 1 100 ? -14.844 0.548 4.844 1 96.06 100 LEU B CA 1
ATOM 1824 C C . LEU B 1 100 ? -15.633 1.309 3.783 1 96.06 100 LEU B C 1
ATOM 1826 O O . LEU B 1 100 ? -15.641 2.541 3.775 1 96.06 100 LEU B O 1
ATOM 1830 N N . LYS B 1 101 ? -16.312 0.57 2.918 1 96.56 101 LYS B N 1
ATOM 1831 C CA . LYS B 1 101 ? -17.109 1.171 1.859 1 96.56 101 LYS B CA 1
ATOM 1832 C C . LYS B 1 101 ? -18.203 2.07 2.439 1 96.56 101 LYS B C 1
ATOM 1834 O O . LYS B 1 101 ? -18.406 3.191 1.971 1 96.56 101 LYS B O 1
ATOM 1839 N N . GLN B 1 102 ? -18.812 1.635 3.447 1 96.94 102 GLN B N 1
ATOM 1840 C CA . GLN B 1 102 ? -19.891 2.389 4.082 1 96.94 102 GLN B CA 1
ATOM 1841 C C . GLN B 1 102 ? -19.359 3.66 4.738 1 96.94 102 GLN B C 1
ATOM 1843 O O . GLN B 1 102 ? -20 4.711 4.672 1 96.94 102 GLN B O 1
ATOM 1848 N N . LYS B 1 103 ? -18.266 3.52 5.379 1 95.56 103 LYS B N 1
ATOM 1849 C CA . LYS B 1 103 ? -17.656 4.68 6.02 1 95.56 103 LYS B CA 1
ATOM 1850 C C . LYS B 1 103 ? -17.297 5.75 4.992 1 95.56 103 LYS B C 1
ATOM 1852 O O . LYS B 1 103 ? -17.531 6.941 5.227 1 95.56 103 LYS B O 1
ATOM 1857 N N . ILE B 1 104 ? -16.766 5.367 3.938 1 96 104 ILE B N 1
ATOM 1858 C CA . ILE B 1 104 ? -16.391 6.289 2.875 1 96 104 ILE B CA 1
ATOM 1859 C C . ILE B 1 104 ? -17.641 6.969 2.314 1 96 104 ILE B C 1
ATOM 1861 O O . ILE B 1 104 ? -17.672 8.195 2.182 1 96 104 ILE B O 1
ATOM 1865 N N . GLU B 1 105 ? -18.625 6.168 1.988 1 96.12 105 GLU B N 1
ATOM 1866 C CA . GLU B 1 105 ? -19.875 6.703 1.442 1 96.12 105 GLU B CA 1
ATOM 1867 C C . GLU B 1 105 ? -20.531 7.684 2.412 1 96.12 105 GLU B C 1
ATOM 1869 O O . GLU B 1 105 ? -21.062 8.719 1.995 1 96.12 105 GLU B O 1
ATOM 1874 N N . HIS B 1 106 ? -20.5 7.285 3.648 1 95.44 106 HIS B N 1
ATOM 1875 C CA . HIS B 1 106 ? -21.078 8.148 4.676 1 95.44 106 HIS B CA 1
ATOM 1876 C C . HIS B 1 106 ? -20.359 9.492 4.738 1 95.44 106 HIS B C 1
ATOM 1878 O O . HIS B 1 106 ? -21.016 10.539 4.816 1 95.44 106 HIS B O 1
ATOM 1884 N N . LYS B 1 107 ? -19.109 9.508 4.668 1 91.88 107 LYS B N 1
ATOM 1885 C CA . LYS B 1 107 ? -18.312 10.734 4.703 1 91.88 107 LYS B CA 1
ATOM 1886 C C . LYS B 1 107 ? -18.594 11.602 3.479 1 91.88 107 LYS B C 1
ATOM 1888 O O . LYS B 1 107 ? -18.656 12.828 3.582 1 91.88 107 LYS B O 1
ATOM 1893 N N . LEU B 1 108 ? -18.672 10.961 2.385 1 92.81 108 LEU B N 1
ATOM 1894 C CA . LEU B 1 108 ? -18.969 11.688 1.15 1 92.81 108 LEU B CA 1
ATOM 1895 C C . LEU B 1 108 ? -20.328 12.359 1.228 1 92.81 108 LEU B C 1
ATOM 1897 O O . LEU B 1 108 ? -20.484 13.508 0.802 1 92.81 108 LEU B O 1
ATOM 1901 N N . LYS B 1 109 ? -21.25 11.68 1.776 1 92.25 109 LYS B N 1
ATOM 1902 C CA . LYS B 1 109 ? -22.594 12.234 1.944 1 92.25 109 LYS B CA 1
ATOM 1903 C C . LYS B 1 109 ? -22.578 13.445 2.873 1 92.25 109 LYS B C 1
ATOM 1905 O O . LYS B 1 109 ? -23.219 14.461 2.596 1 92.25 109 LYS B O 1
ATOM 1910 N N . ILE B 1 110 ? -21.891 13.383 3.916 1 90.19 110 ILE B N 1
ATOM 1911 C CA . ILE B 1 110 ? -21.781 14.469 4.887 1 90.19 110 ILE B CA 1
ATOM 1912 C C . ILE B 1 110 ? -21.109 15.672 4.246 1 90.19 110 ILE B C 1
ATOM 1914 O O . ILE B 1 110 ? -21.562 16.812 4.41 1 90.19 110 ILE B O 1
ATOM 1918 N N . GLN B 1 111 ? -20.109 15.406 3.523 1 86.38 111 GLN B N 1
ATOM 1919 C CA . GLN B 1 111 ? -19.391 16.5 2.873 1 86.38 111 GLN B CA 1
ATOM 1920 C C . GLN B 1 111 ? -20.266 17.188 1.825 1 86.38 111 GLN B C 1
ATOM 1922 O O . GLN B 1 111 ? -20.188 18.406 1.641 1 86.38 111 GLN B O 1
ATOM 1927 N N . ASP B 1 112 ? -21 16.453 1.146 1 86.12 112 ASP B N 1
ATOM 1928 C CA . ASP B 1 112 ? -21.906 17.016 0.159 1 86.12 112 ASP B CA 1
ATOM 1929 C C . ASP B 1 112 ? -22.953 17.906 0.824 1 86.12 112 ASP B C 1
ATOM 1931 O O . ASP B 1 112 ? -23.281 18.984 0.31 1 86.12 112 ASP B O 1
ATOM 1935 N N . LYS B 1 113 ? -23.344 17.531 1.941 1 85.94 113 LYS B N 1
ATOM 1936 C CA . LYS B 1 113 ? -24.344 18.312 2.674 1 85.94 113 LYS B CA 1
ATOM 1937 C C . LYS B 1 113 ? -23.719 19.609 3.217 1 85.94 113 LYS B C 1
ATOM 1939 O O . LYS B 1 113 ? -24.344 20.672 3.156 1 85.94 113 LYS B O 1
ATOM 1944 N N . THR B 1 114 ? -22.578 19.516 3.631 1 81.56 114 THR B N 1
ATOM 1945 C CA . THR B 1 114 ? -21.875 20.672 4.168 1 81.56 114 THR B CA 1
ATOM 1946 C C . THR B 1 114 ? -21.562 21.688 3.064 1 81.56 114 THR B C 1
ATOM 1948 O O . THR B 1 114 ? -21.719 22.891 3.26 1 81.56 114 THR B O 1
ATOM 1951 N N . LEU B 1 115 ? -21.141 21.188 1.964 1 73.31 115 LEU B N 1
ATOM 1952 C CA . LEU B 1 115 ? -20.844 22.047 0.823 1 73.31 115 LEU B CA 1
ATOM 1953 C C . LEU B 1 115 ? -22.109 22.75 0.333 1 73.31 115 LEU B C 1
ATOM 1955 O O . LEU B 1 115 ? -22.078 23.922 -0.026 1 73.31 115 LEU B O 1
ATOM 1959 N N . LEU B 1 116 ? -23.156 22.031 0.373 1 73 116 LEU B N 1
ATOM 1960 C CA . LEU B 1 116 ? -24.438 22.594 -0.03 1 73 116 LEU B CA 1
ATOM 1961 C C . LEU B 1 116 ? -24.891 23.656 0.957 1 73 116 LEU B C 1
ATOM 1963 O O . LEU B 1 116 ? -25.391 24.719 0.551 1 73 116 LEU B O 1
ATOM 1967 N N . GLN B 1 117 ? -24.766 23.375 2.199 1 75.44 117 GLN B N 1
ATOM 1968 C CA . GLN B 1 117 ? -25.156 24.328 3.232 1 75.44 117 GLN B CA 1
ATOM 1969 C C . GLN B 1 117 ? -24.328 25.609 3.131 1 75.44 117 GLN B C 1
ATOM 1971 O O . GLN B 1 117 ? -24.875 26.719 3.275 1 75.44 117 GLN B O 1
ATOM 1976 N N . LYS B 1 118 ? -23.047 25.484 2.865 1 72.75 118 LYS B N 1
ATOM 1977 C CA . LYS B 1 118 ? -22.188 26.641 2.693 1 72.75 118 LYS B CA 1
ATOM 1978 C C . LYS B 1 118 ? -22.578 27.438 1.442 1 72.75 118 LYS B C 1
ATOM 1980 O O . LYS B 1 118 ? -22.547 28.672 1.445 1 72.75 118 LYS B O 1
ATOM 1985 N N . ALA B 1 119 ? -22.906 26.844 0.42 1 71.38 119 ALA B N 1
ATOM 1986 C CA . ALA B 1 119 ? -23.344 27.484 -0.817 1 71.38 119 ALA B CA 1
ATOM 1987 C C . ALA B 1 119 ? -24.641 28.266 -0.599 1 71.38 119 ALA B C 1
ATOM 1989 O O . ALA B 1 119 ? -24.812 29.359 -1.15 1 71.38 119 ALA B O 1
ATOM 1990 N N . TYR B 1 120 ? -25.516 27.734 0.178 1 73.75 120 TYR B N 1
ATOM 1991 C CA . TYR B 1 120 ? -26.766 28.406 0.496 1 73.75 120 TYR B CA 1
ATOM 1992 C C . TYR B 1 120 ? -26.531 29.625 1.378 1 73.75 120 TYR B C 1
ATOM 1994 O O . TYR B 1 120 ? -27.266 30.609 1.308 1 73.75 120 TYR B O 1
ATOM 2002 N N . LEU B 1 121 ? -25.484 29.484 2.176 1 65.06 121 LEU B N 1
ATOM 2003 C CA . LEU B 1 121 ? -25.188 30.609 3.059 1 65.06 121 LEU B CA 1
ATOM 2004 C C . LEU B 1 121 ? -24.547 31.75 2.285 1 65.06 121 LEU B C 1
ATOM 2006 O O . LEU B 1 121 ? -24.578 32.906 2.729 1 65.06 121 LEU B O 1
ATOM 2010 N N . CYS B 1 122 ? -23.938 31.469 1.201 1 59.72 122 CYS B N 1
ATOM 2011 C CA . CYS B 1 122 ? -23.328 32.5 0.383 1 59.72 122 CYS B CA 1
ATOM 2012 C C . CYS B 1 122 ? -24.344 33.156 -0.535 1 59.72 122 CYS B C 1
ATOM 2014 O O . CYS B 1 122 ? -24.031 34.094 -1.275 1 59.72 122 CYS B O 1
ATOM 2016 N N . VAL B 1 123 ? -25.438 32.594 -0.566 1 55.56 123 VAL B N 1
ATOM 2017 C CA . VAL B 1 123 ? -26.5 33.312 -1.259 1 55.56 123 VAL B CA 1
ATOM 2018 C C . VAL B 1 123 ? -27.281 34.156 -0.262 1 55.56 123 VAL B C 1
ATOM 2020 O O . VAL B 1 123 ? -27.516 33.75 0.876 1 55.56 123 VAL B O 1
#

Radius of gyration: 20.09 Å; Cα contacts (8 Å, |Δi|>4): 164; chains: 2; bounding box: 48×57×44 Å

Foldseek 3Di:
DDPLVVLVVVLVVLLVVLVVCLVPPDLVVSQVVLLVVLVVQLVVLLVVLVVVVVDPDDLVVNLVSLVSSLVSLVSSLCSQCPVVSHDDPDSSCDPSSVVSNVVSVVSNVVSVVVVVVVVVVVD/DDPLVVLVVVLVVLLVVLVVCLVPPDLVVSQVVLLVVLVVQLVVLLVVLVVVVVDPDDLVVNLVSLVSSLVSLVSSLCSQCPVVSHDDPDSSCDPSSVVSNVVSVVSNVVSVVVVVVVVVVVD

Sequence (246 aa):
MSSSTVIAEACAYIEKILEILYLNLKAEAFYIVLRHIWILAISSVKHGLGYYKRCSFLIFRRKTAFVAALQTLTQLQEIFYCDGHGLSYQELRNPIFEELKQKIEHKLKIQDKTLLQKAYLCVMSSSTVIAEACAYIEKILEILYLNLKAEAFYIVLRHIWILAISSVKHGLGYYKRCSFLIFRRKTAFVAALQTLTQLQEIFYCDGHGLSYQELRNPIFEELKQKIEHKLKIQDKTLLQKAYLCV